Protein AF-A0A0X3XIK5-F1 (afdb_monomer_lite)

Radius of gyration: 36.22 Å; chains: 1; bounding box: 106×68×69 Å

pLDDT: mean 79.4, std 19.58, range [31.8, 97.12]

Structure (mmCIF, N/CA/C/O backbone):
data_AF-A0A0X3XIK5-F1
#
_entry.id   AF-A0A0X3XIK5-F1
#
loop_
_atom_site.group_PDB
_atom_site.id
_atom_site.type_symbol
_atom_site.label_atom_id
_atom_site.label_alt_id
_atom_site.label_comp_id
_atom_site.label_asym_id
_atom_site.label_entity_id
_atom_site.label_seq_id
_atom_site.pdbx_PDB_ins_code
_atom_site.Cartn_x
_atom_site.Cartn_y
_atom_site.Cartn_z
_atom_site.occupancy
_atom_site.B_iso_or_equiv
_atom_site.auth_seq_id
_atom_site.auth_comp_id
_atom_site.auth_asym_id
_atom_site.auth_atom_id
_atom_site.pdbx_PDB_model_num
ATOM 1 N N . MET A 1 1 ? -15.562 -14.463 9.160 1.00 54.72 1 MET A N 1
ATOM 2 C CA . MET A 1 1 ? -15.338 -14.542 7.699 1.00 54.72 1 MET A CA 1
ATOM 3 C C . MET A 1 1 ? -15.509 -13.141 7.130 1.00 54.72 1 MET A C 1
ATOM 5 O O . MET A 1 1 ? -16.306 -12.413 7.707 1.00 54.72 1 MET A O 1
ATOM 9 N N . PRO A 1 2 ? -14.764 -12.724 6.091 1.00 60.69 2 PRO A N 1
ATOM 10 C CA . PRO A 1 2 ? -14.995 -11.432 5.446 1.00 60.69 2 PRO A CA 1
ATOM 11 C C . PRO A 1 2 ? -16.401 -11.408 4.839 1.00 60.69 2 PRO A C 1
ATOM 13 O O . PRO A 1 2 ? -16.736 -12.286 4.046 1.00 60.69 2 PRO A O 1
ATOM 16 N N . GLU A 1 3 ? -17.221 -10.435 5.231 1.00 63.75 3 GLU A N 1
ATOM 17 C CA . GLU A 1 3 ? -18.618 -10.329 4.780 1.00 63.75 3 GLU A CA 1
ATOM 18 C C . GLU A 1 3 ? -18.744 -9.585 3.437 1.00 63.75 3 GLU A C 1
ATOM 20 O O . GLU A 1 3 ? -19.728 -9.755 2.723 1.00 63.75 3 GLU A O 1
ATOM 25 N N . ALA A 1 4 ? -17.714 -8.826 3.041 1.00 63.75 4 ALA A N 1
ATOM 26 C CA . ALA A 1 4 ? -17.667 -8.046 1.805 1.00 63.75 4 ALA A CA 1
ATOM 27 C C . ALA A 1 4 ? -16.249 -7.991 1.195 1.00 63.75 4 ALA A C 1
ATOM 29 O O . ALA A 1 4 ? -15.270 -8.460 1.785 1.00 63.75 4 ALA A O 1
ATOM 30 N N . GLY A 1 5 ? -16.146 -7.418 -0.008 1.00 67.50 5 GLY A N 1
ATOM 31 C CA . GLY A 1 5 ? -14.882 -7.193 -0.714 1.00 67.50 5 GLY A CA 1
ATOM 32 C C . GLY A 1 5 ? -14.334 -8.417 -1.471 1.00 67.50 5 GLY A C 1
ATOM 33 O O . GLY A 1 5 ? -14.981 -9.464 -1.536 1.00 67.50 5 GLY A O 1
ATOM 34 N N . PRO A 1 6 ? -13.114 -8.322 -2.041 1.00 68.31 6 PRO A N 1
ATOM 35 C CA . PRO A 1 6 ? -12.519 -9.352 -2.915 1.00 68.31 6 PRO A CA 1
ATOM 36 C C . PRO A 1 6 ? -12.239 -10.696 -2.217 1.00 68.31 6 PRO A C 1
ATOM 38 O O . PRO A 1 6 ? -11.869 -11.684 -2.855 1.00 68.31 6 PRO A O 1
ATOM 41 N N . TRP A 1 7 ? -12.414 -10.721 -0.899 1.00 72.94 7 TRP A N 1
ATOM 42 C CA . TRP A 1 7 ? -12.161 -11.843 -0.008 1.00 72.94 7 TRP A CA 1
ATOM 43 C C . TRP A 1 7 ? -13.450 -12.499 0.514 1.00 72.94 7 TRP A C 1
ATOM 45 O O . TRP A 1 7 ? -13.367 -13.506 1.216 1.00 72.94 7 TRP A O 1
ATOM 55 N N . CYS A 1 8 ? -14.627 -11.952 0.185 1.00 74.06 8 CYS A N 1
ATOM 56 C CA . CYS A 1 8 ? -15.915 -12.498 0.608 1.00 74.06 8 CYS A CA 1
ATOM 57 C C . CYS A 1 8 ? -16.110 -13.935 0.091 1.00 74.06 8 CYS A C 1
ATOM 59 O O . CYS A 1 8 ? -15.768 -14.254 -1.050 1.00 74.06 8 CYS A O 1
ATOM 61 N N . GLY A 1 9 ? -16.624 -14.815 0.956 1.00 74.69 9 GLY A N 1
ATOM 62 C CA . GLY A 1 9 ? -16.883 -16.225 0.639 1.00 74.69 9 GLY A CA 1
ATOM 63 C C . GLY A 1 9 ? -15.637 -17.110 0.502 1.00 74.69 9 GLY A C 1
ATOM 64 O O . GLY A 1 9 ? -15.762 -18.260 0.088 1.00 74.69 9 GLY A O 1
ATOM 65 N N . ARG A 1 10 ? -14.440 -16.607 0.835 1.00 77.50 10 ARG A N 1
ATOM 66 C CA . ARG A 1 10 ? -13.188 -17.378 0.781 1.00 77.50 10 ARG A CA 1
ATOM 67 C C . ARG A 1 10 ? -12.732 -17.789 2.177 1.00 77.50 10 ARG A C 1
ATOM 69 O O . ARG A 1 10 ? -12.723 -16.970 3.095 1.00 77.50 10 ARG A O 1
ATOM 76 N N . GLU A 1 11 ? -12.275 -19.032 2.318 1.00 76.75 11 GLU A N 1
ATOM 77 C CA . GLU A 1 11 ? -11.484 -19.434 3.481 1.00 76.75 11 GLU A CA 1
ATOM 78 C C . GLU A 1 11 ? -10.071 -18.867 3.344 1.00 76.75 11 GLU A C 1
ATOM 80 O O . GLU A 1 11 ? -9.344 -19.172 2.398 1.00 76.75 11 GLU A O 1
ATOM 85 N N . LEU A 1 12 ? -9.697 -17.994 4.278 1.00 78.88 12 LEU A N 1
ATOM 86 C CA . LEU A 1 12 ? -8.411 -17.308 4.285 1.00 78.88 12 LEU A CA 1
ATOM 87 C C . LEU A 1 12 ? -7.763 -17.458 5.652 1.00 78.88 12 LEU A C 1
ATOM 89 O O . LEU A 1 12 ? -8.430 -17.378 6.685 1.00 78.88 12 LEU A O 1
ATOM 93 N N . THR A 1 13 ? -6.442 -17.603 5.663 1.00 83.31 13 THR A N 1
ATOM 94 C CA . THR A 1 13 ? -5.670 -17.483 6.897 1.00 83.31 13 THR A CA 1
ATOM 95 C C . THR A 1 13 ? -5.751 -16.039 7.384 1.00 83.31 13 THR A C 1
ATOM 97 O O . THR A 1 13 ? -5.246 -15.126 6.732 1.00 83.31 13 THR A O 1
ATOM 100 N N . GLY A 1 14 ? -6.415 -15.827 8.517 1.00 84.00 14 GLY A N 1
ATOM 101 C CA . GLY A 1 14 ? -6.508 -14.525 9.167 1.00 84.00 14 GLY A CA 1
ATOM 102 C C . GLY A 1 14 ? -5.344 -14.295 10.123 1.00 84.00 14 GLY A C 1
ATOM 103 O O . GLY A 1 14 ? -5.000 -15.170 10.914 1.00 84.00 14 GLY A O 1
ATOM 104 N N . LEU A 1 15 ? -4.762 -13.103 10.073 1.00 86.00 15 LEU A N 1
ATOM 105 C CA . LEU A 1 15 ? -3.790 -12.622 11.043 1.00 86.00 15 LEU A CA 1
ATOM 106 C C . LEU A 1 15 ? -4.511 -11.718 12.033 1.00 86.00 15 LEU A C 1
ATOM 108 O O . LEU A 1 15 ? -5.112 -10.714 11.644 1.00 86.00 15 LEU A O 1
ATOM 112 N N . THR A 1 16 ? -4.456 -12.083 13.310 1.00 87.38 16 THR A N 1
ATOM 113 C CA . THR A 1 16 ? -5.111 -11.337 14.384 1.00 87.38 16 THR A CA 1
ATOM 114 C C . THR A 1 16 ? -4.097 -10.698 15.309 1.00 87.38 16 THR A C 1
ATOM 116 O O . THR A 1 16 ? -3.157 -11.357 15.754 1.00 87.38 16 THR A O 1
ATOM 119 N N . ARG A 1 17 ? -4.328 -9.440 15.678 1.00 87.19 17 ARG A N 1
ATOM 120 C CA . ARG A 1 17 ? -3.544 -8.750 16.704 1.00 87.19 17 ARG A CA 1
ATOM 121 C C . ARG A 1 17 ? -4.460 -7.931 17.597 1.00 87.19 17 ARG A C 1
ATOM 123 O O . ARG A 1 17 ? -5.388 -7.297 17.110 1.00 87.19 17 ARG A O 1
ATOM 130 N N . SER A 1 18 ? -4.164 -7.917 18.893 1.00 88.62 18 SER A N 1
ATOM 131 C CA . SER A 1 18 ? -4.816 -7.022 19.850 1.00 88.62 18 SER A CA 1
ATOM 132 C C . SER A 1 18 ? -3.774 -6.179 20.582 1.00 88.62 18 SER A C 1
ATOM 134 O O . SER A 1 18 ? -2.658 -6.647 20.814 1.00 88.62 18 SER A O 1
ATOM 136 N N . GLY A 1 19 ? -4.101 -4.936 20.931 1.00 86.19 19 GLY A N 1
ATOM 137 C CA . GLY A 1 19 ? -3.207 -4.086 21.721 1.00 86.19 19 GLY A CA 1
ATOM 138 C C . GLY A 1 19 ? -3.838 -2.767 22.156 1.00 86.19 19 GLY A C 1
ATOM 139 O O . GLY A 1 19 ? -4.826 -2.328 21.582 1.00 86.19 19 GLY A O 1
ATOM 140 N N . ALA A 1 20 ? -3.245 -2.119 23.159 1.00 86.50 20 ALA A N 1
ATOM 141 C CA . ALA A 1 20 ? -3.763 -0.872 23.734 1.00 86.50 20 ALA A CA 1
ATOM 142 C C . ALA A 1 20 ? -3.346 0.403 22.967 1.00 86.50 20 ALA A C 1
ATOM 144 O O . ALA A 1 20 ? -3.796 1.499 23.286 1.00 86.50 20 ALA A O 1
ATOM 145 N N . VAL A 1 21 ? -2.473 0.286 21.958 1.00 87.88 21 VAL A N 1
ATOM 146 C CA . VAL A 1 21 ? -1.985 1.436 21.177 1.00 87.88 21 VAL A CA 1
ATOM 147 C C . VAL A 1 21 ? -2.960 1.737 20.039 1.00 87.88 21 VAL A C 1
ATOM 149 O O . VAL A 1 21 ? -2.850 1.161 18.955 1.00 87.88 21 VAL A O 1
ATOM 152 N N . LEU A 1 22 ? -3.913 2.635 20.295 1.00 88.19 22 LEU A N 1
ATOM 153 C CA . LEU A 1 22 ? -4.968 2.991 19.338 1.00 88.19 22 LEU A CA 1
ATOM 154 C C . LEU A 1 22 ? -4.465 3.832 18.155 1.00 88.19 22 LEU A C 1
ATOM 156 O O . LEU A 1 22 ? -5.050 3.778 17.080 1.00 88.19 22 LEU A O 1
ATOM 160 N N . ASP A 1 23 ? -3.345 4.540 18.308 1.00 87.31 23 ASP A N 1
ATOM 161 C CA . ASP A 1 23 ? -2.766 5.406 17.261 1.00 87.31 23 ASP A CA 1
ATOM 162 C C . ASP A 1 23 ? -2.173 4.632 16.077 1.00 87.31 23 ASP A C 1
ATOM 164 O O . ASP A 1 23 ? -1.683 5.213 15.107 1.00 87.31 23 ASP A O 1
ATOM 168 N N . ARG A 1 24 ? -2.220 3.297 16.149 1.00 91.50 24 ARG A N 1
ATOM 169 C CA . ARG A 1 24 ? -1.874 2.413 15.037 1.00 91.50 24 ARG A CA 1
ATOM 170 C C . ARG A 1 24 ? -2.949 2.359 13.968 1.00 91.50 24 ARG A C 1
ATOM 172 O O . ARG A 1 24 ? -2.643 1.885 12.884 1.00 91.50 24 ARG A O 1
ATOM 179 N N . VAL A 1 25 ? -4.166 2.815 14.247 1.00 94.75 25 VAL A N 1
ATOM 180 C CA . VAL A 1 25 ? -5.225 2.917 13.246 1.00 94.75 25 VAL A CA 1
ATOM 181 C C . VAL A 1 25 ? -5.667 4.367 13.094 1.00 94.75 25 VAL A C 1
ATOM 183 O O . VAL A 1 25 ? -5.666 5.130 14.063 1.00 94.75 25 VAL A O 1
ATOM 186 N N . GLY A 1 26 ? -6.056 4.747 11.884 1.00 95.31 26 GLY A N 1
ATOM 187 C CA . GLY A 1 26 ? -6.681 6.035 11.632 1.00 95.31 26 GLY A CA 1
ATOM 188 C C . GLY A 1 26 ? -7.540 6.032 10.379 1.00 95.31 26 GLY A C 1
ATOM 189 O O . GLY A 1 26 ? -7.402 5.164 9.520 1.00 95.31 26 GLY A O 1
ATOM 190 N N . VAL A 1 27 ? -8.433 7.014 10.285 1.00 97.06 27 VAL A N 1
ATOM 191 C CA . VAL A 1 27 ? -9.291 7.215 9.110 1.00 97.06 27 VAL A CA 1
ATOM 192 C C . VAL A 1 27 ? -8.999 8.577 8.510 1.00 97.06 27 VAL A C 1
ATOM 194 O O . VAL A 1 27 ? -9.059 9.587 9.209 1.00 97.06 27 VAL A O 1
ATOM 197 N N . ALA A 1 28 ? -8.707 8.614 7.216 1.00 96.88 28 ALA A N 1
ATOM 198 C CA . ALA A 1 28 ? -8.522 9.847 6.467 1.00 96.88 28 ALA A CA 1
ATOM 199 C C . ALA A 1 28 ? -9.622 10.001 5.416 1.00 96.88 28 ALA A C 1
ATOM 201 O O . ALA A 1 28 ? -10.006 9.044 4.742 1.00 96.88 28 ALA A O 1
ATOM 202 N N . GLY A 1 29 ? -10.119 11.226 5.265 1.00 95.19 29 GLY A N 1
ATOM 203 C CA . GLY A 1 29 ? -10.908 11.617 4.103 1.00 95.19 29 GLY A CA 1
ATOM 204 C C . GLY A 1 29 ? -9.977 12.152 3.025 1.00 95.19 29 GLY A C 1
ATOM 205 O O . GLY A 1 29 ? -9.181 13.047 3.300 1.00 95.19 29 GLY A O 1
ATOM 206 N N . THR A 1 30 ? -10.077 11.619 1.812 1.00 93.81 30 THR A N 1
ATOM 207 C CA . THR A 1 30 ? -9.336 12.110 0.643 1.00 93.81 30 THR A CA 1
ATOM 208 C C . THR A 1 30 ? -10.313 12.551 -0.444 1.00 93.81 30 THR A C 1
ATOM 210 O O . THR A 1 30 ? -11.482 12.152 -0.403 1.00 93.81 30 THR A O 1
ATOM 213 N N . PRO A 1 31 ? -9.876 13.331 -1.449 1.00 91.00 31 PRO A N 1
ATOM 214 C CA . PRO A 1 31 ? -10.741 13.706 -2.567 1.00 91.00 31 PRO A CA 1
ATOM 215 C C . PRO A 1 31 ? -11.337 12.508 -3.323 1.00 91.00 31 PRO A C 1
ATOM 217 O O . PRO A 1 31 ? -12.378 12.645 -3.957 1.00 91.00 31 PRO A O 1
ATOM 220 N N . ALA A 1 32 ? -10.681 11.345 -3.266 1.00 91.25 32 ALA A N 1
ATOM 221 C CA . ALA A 1 32 ? -11.118 10.127 -3.939 1.00 91.25 32 ALA A CA 1
ATOM 222 C C . ALA A 1 32 ? -12.009 9.212 -3.078 1.00 91.25 32 ALA A C 1
ATOM 224 O O . ALA A 1 32 ? -12.491 8.215 -3.607 1.00 91.25 32 ALA A O 1
ATOM 225 N N . GLY A 1 33 ? -12.187 9.512 -1.787 1.00 93.50 33 GLY A N 1
ATOM 226 C CA . GLY A 1 33 ? -12.928 8.669 -0.845 1.00 93.50 33 GLY A CA 1
ATOM 227 C C . GLY A 1 33 ? -12.270 8.573 0.531 1.00 93.50 33 GLY A C 1
ATOM 228 O O . GLY A 1 33 ? -11.188 9.127 0.773 1.00 93.50 33 GLY A O 1
ATOM 229 N N . ARG A 1 34 ? -12.921 7.874 1.465 1.00 95.31 34 ARG A N 1
ATOM 230 C CA . ARG A 1 34 ? -12.342 7.570 2.781 1.00 95.31 34 ARG A CA 1
ATOM 231 C C . ARG A 1 34 ? -11.388 6.387 2.700 1.00 95.31 34 ARG A C 1
ATOM 233 O O . ARG A 1 34 ? -11.650 5.405 2.011 1.00 95.31 34 ARG A O 1
ATOM 240 N N . VAL A 1 35 ? -10.312 6.460 3.476 1.00 97.12 35 VAL A N 1
ATOM 241 C CA . VAL A 1 35 ? -9.370 5.356 3.660 1.00 97.12 35 VAL A CA 1
ATOM 242 C C . VAL A 1 35 ? -9.112 5.106 5.140 1.00 97.12 35 VAL A C 1
ATOM 244 O O . VAL A 1 35 ? -8.961 6.043 5.926 1.00 97.12 35 VAL A O 1
ATOM 247 N N . THR A 1 36 ? -9.043 3.834 5.514 1.00 96.69 36 THR A N 1
ATOM 248 C CA . THR A 1 36 ? -8.552 3.385 6.817 1.00 96.69 36 THR A CA 1
ATOM 249 C C . THR A 1 36 ? -7.092 2.986 6.675 1.00 96.69 36 THR A C 1
ATOM 251 O O . THR A 1 36 ? -6.754 2.146 5.842 1.00 96.69 36 THR A O 1
ATOM 254 N N . GLU A 1 37 ? -6.231 3.561 7.505 1.00 96.44 37 GLU A N 1
ATOM 255 C CA . GLU A 1 37 ? -4.818 3.217 7.618 1.00 96.44 37 GLU A CA 1
ATOM 256 C C . GLU A 1 37 ? -4.584 2.388 8.884 1.00 96.44 37 GLU A C 1
ATOM 258 O O . GLU A 1 37 ? -5.001 2.773 9.977 1.00 96.44 37 GLU A O 1
ATOM 263 N N . LEU A 1 38 ? -3.853 1.285 8.748 1.00 94.31 38 LEU A N 1
ATOM 264 C CA . LEU A 1 38 ? -3.290 0.509 9.845 1.00 94.31 38 LEU A CA 1
ATOM 265 C C . LEU A 1 38 ? -1.760 0.490 9.735 1.00 94.31 38 LEU A C 1
ATOM 267 O O . LEU A 1 38 ? -1.194 -0.011 8.763 1.00 94.31 38 LEU A O 1
ATOM 271 N N . LYS A 1 39 ? -1.094 0.971 10.783 1.00 92.69 39 LYS A N 1
ATOM 272 C CA . LYS A 1 39 ? 0.362 1.005 10.934 1.00 92.69 39 LYS A CA 1
ATOM 273 C C . LYS A 1 39 ? 0.839 -0.235 11.673 1.00 92.69 39 LYS A C 1
ATOM 275 O O . LYS A 1 39 ? 0.585 -0.420 12.870 1.00 92.69 39 LYS A O 1
ATOM 280 N N . VAL A 1 40 ? 1.569 -1.080 10.962 1.00 88.62 40 VAL A N 1
ATOM 281 C CA . VAL A 1 40 ? 2.269 -2.234 11.515 1.00 88.62 40 VAL A CA 1
ATOM 282 C C . VAL A 1 40 ? 3.741 -1.862 11.616 1.00 88.62 40 VAL A C 1
ATOM 284 O O . VAL A 1 40 ? 4.482 -1.935 10.641 1.00 88.62 40 VAL A O 1
ATOM 287 N N . LEU A 1 41 ? 4.130 -1.422 12.813 1.00 83.88 41 LEU A N 1
ATOM 288 C CA . LEU A 1 41 ? 5.512 -1.044 13.095 1.00 83.88 41 LEU A CA 1
ATOM 289 C C . LEU A 1 41 ? 6.422 -2.264 12.982 1.00 83.88 41 LEU A C 1
ATOM 291 O O . LEU A 1 41 ? 6.128 -3.298 13.597 1.00 83.88 41 LEU A O 1
ATOM 295 N N . GLY A 1 42 ? 7.494 -2.123 12.210 1.00 78.75 42 GLY A N 1
ATOM 296 C CA . GLY A 1 42 ? 8.558 -3.115 12.150 1.00 78.75 42 GLY A CA 1
ATOM 297 C C . GLY A 1 42 ? 9.470 -3.028 13.371 1.00 78.75 42 GLY A C 1
ATOM 298 O O . GLY A 1 42 ? 9.506 -2.029 14.086 1.00 78.75 42 GLY A O 1
ATOM 299 N N . ASP A 1 43 ? 10.221 -4.094 13.616 1.00 77.25 43 ASP A N 1
ATOM 300 C CA . ASP A 1 43 ? 11.378 -4.110 14.521 1.00 77.25 43 ASP A CA 1
ATOM 301 C C . ASP A 1 43 ? 12.692 -3.748 13.799 1.00 77.25 43 ASP A C 1
ATOM 303 O O . ASP A 1 43 ? 13.747 -3.613 14.418 1.00 77.25 43 ASP A O 1
ATOM 307 N N . THR A 1 44 ? 12.616 -3.554 12.483 1.00 72.19 44 THR A N 1
ATOM 308 C CA . THR A 1 44 ? 13.690 -3.071 11.612 1.00 72.19 44 THR A CA 1
ATOM 309 C C . THR A 1 44 ? 13.406 -1.634 11.161 1.00 72.19 44 THR A C 1
ATOM 311 O O . THR A 1 44 ? 12.440 -1.008 11.586 1.00 72.19 44 THR A O 1
ATOM 314 N N . ALA A 1 45 ? 14.233 -1.081 10.271 1.00 76.12 45 ALA A N 1
ATOM 315 C CA . ALA A 1 45 ? 14.068 0.272 9.732 1.00 76.12 45 ALA A CA 1
ATOM 316 C C . ALA A 1 45 ? 12.904 0.415 8.719 1.00 76.12 45 ALA A C 1
ATOM 318 O O . ALA A 1 45 ? 12.961 1.266 7.832 1.00 76.12 45 ALA A O 1
ATOM 319 N N . THR A 1 46 ? 11.883 -0.447 8.765 1.00 81.50 46 THR A N 1
ATOM 320 C CA . THR A 1 46 ? 10.769 -0.450 7.805 1.00 81.50 46 THR A CA 1
ATOM 321 C C . THR A 1 46 ? 9.442 -0.689 8.507 1.00 81.50 46 THR A C 1
ATOM 323 O O . THR A 1 46 ? 9.251 -1.712 9.158 1.00 81.50 46 THR A O 1
ATOM 326 N N . ASP A 1 47 ? 8.508 0.233 8.295 1.00 86.88 47 ASP A N 1
ATOM 327 C CA . ASP A 1 47 ? 7.127 0.120 8.745 1.00 86.88 47 ASP A CA 1
ATOM 328 C C . ASP A 1 47 ? 6.216 -0.311 7.593 1.00 86.88 47 ASP A C 1
ATOM 330 O O . ASP A 1 47 ? 6.433 0.041 6.430 1.00 86.88 47 ASP A O 1
ATOM 334 N N . VAL A 1 48 ? 5.167 -1.067 7.918 1.00 88.56 48 VAL A N 1
ATOM 335 C CA . VAL A 1 48 ? 4.163 -1.512 6.949 1.00 88.56 48 VAL A CA 1
ATOM 336 C C . VAL A 1 48 ? 2.868 -0.751 7.183 1.00 88.56 48 VAL A C 1
ATOM 338 O O . VAL A 1 48 ? 2.286 -0.796 8.266 1.00 88.56 48 VAL A O 1
ATOM 341 N N . HIS A 1 49 ? 2.396 -0.084 6.136 1.00 92.62 49 HIS A N 1
ATOM 342 C CA . HIS A 1 49 ? 1.134 0.643 6.135 1.00 92.62 49 HIS A CA 1
ATOM 343 C C . HIS A 1 49 ? 0.116 -0.138 5.309 1.00 92.62 49 HIS A C 1
ATOM 345 O O . HIS A 1 49 ? 0.252 -0.273 4.093 1.00 92.62 49 HIS A O 1
ATOM 351 N N . LEU A 1 50 ? -0.892 -0.685 5.981 1.00 92.62 50 LEU A N 1
ATOM 352 C CA . LEU A 1 50 ? -2.010 -1.366 5.343 1.00 92.62 50 LEU A CA 1
ATOM 353 C C . LEU A 1 50 ? -3.146 -0.364 5.186 1.00 92.62 50 LEU A C 1
ATOM 355 O O . LEU A 1 50 ? -3.608 0.201 6.175 1.00 92.62 50 LEU A O 1
ATOM 359 N N . VAL A 1 51 ? -3.580 -0.138 3.949 1.00 94.56 51 VAL A N 1
ATOM 360 C CA . VAL A 1 51 ? -4.609 0.857 3.640 1.00 94.56 51 VAL A CA 1
ATOM 361 C C . VAL A 1 51 ? -5.786 0.186 2.957 1.00 94.56 51 VAL A C 1
ATOM 363 O O . VAL A 1 51 ? -5.613 -0.559 1.991 1.00 94.56 51 VAL A O 1
ATOM 366 N N . LEU A 1 52 ? -6.982 0.460 3.469 1.00 94.44 52 LEU A N 1
ATOM 367 C CA . LEU A 1 52 ? -8.244 -0.007 2.915 1.00 94.44 52 LEU A CA 1
ATOM 368 C C . LEU A 1 52 ? -9.085 1.200 2.505 1.00 94.44 52 LEU A C 1
ATOM 370 O O . LEU A 1 52 ? -9.384 2.057 3.335 1.00 94.44 52 LEU A O 1
ATOM 374 N N . GLY A 1 53 ? -9.441 1.272 1.225 1.00 94.75 53 GLY A N 1
ATOM 375 C CA . GLY A 1 53 ? -10.351 2.290 0.705 1.00 94.75 53 GLY A CA 1
ATOM 376 C C . GLY A 1 53 ? -11.811 1.895 0.843 1.00 94.75 53 GLY A C 1
ATOM 377 O O . GLY A 1 53 ? -12.129 0.725 1.056 1.00 94.75 53 GLY A O 1
ATOM 378 N N . GLU A 1 54 ? -12.688 2.885 0.722 1.00 93.19 54 GLU A N 1
ATOM 379 C CA . GLU A 1 54 ? -14.128 2.661 0.630 1.00 93.19 54 GLU A CA 1
ATOM 380 C C . GLU A 1 54 ? -14.511 1.860 -0.620 1.00 93.19 54 GLU A C 1
ATOM 382 O O . GLU A 1 54 ? -13.770 1.791 -1.610 1.00 93.19 54 GLU A O 1
ATOM 387 N N . ASP A 1 55 ? -15.698 1.258 -0.568 1.00 89.12 55 ASP A N 1
ATOM 388 C CA . ASP A 1 55 ? -16.242 0.501 -1.686 1.00 89.12 55 ASP A CA 1
ATOM 389 C C . ASP A 1 55 ? -16.353 1.389 -2.933 1.00 89.12 55 ASP A C 1
ATOM 391 O O . ASP A 1 55 ? -16.917 2.481 -2.903 1.00 89.12 55 ASP A O 1
ATOM 395 N N . GLY A 1 56 ? -15.810 0.903 -4.051 1.00 89.12 56 GLY A N 1
ATOM 396 C CA . GLY A 1 56 ? -15.791 1.622 -5.327 1.00 89.12 56 GLY A CA 1
ATOM 397 C C . GLY A 1 56 ? -14.492 2.375 -5.623 1.00 89.12 56 GLY A C 1
ATOM 398 O O . GLY A 1 56 ? -14.270 2.734 -6.781 1.00 89.12 56 GLY A O 1
ATOM 399 N N . MET A 1 57 ? -13.588 2.548 -4.650 1.00 94.06 57 MET A N 1
ATOM 400 C CA . MET A 1 57 ? -12.253 3.076 -4.943 1.00 94.06 57 MET A CA 1
ATOM 401 C C . MET A 1 57 ? -11.438 2.084 -5.779 1.00 94.06 57 MET A C 1
ATOM 403 O O . MET A 1 57 ? -11.326 0.896 -5.471 1.00 94.06 57 MET A O 1
ATOM 407 N N . THR A 1 58 ? -10.796 2.589 -6.828 1.00 94.31 58 THR A N 1
ATOM 408 C CA . THR A 1 58 ? -9.824 1.815 -7.606 1.00 94.31 58 THR A CA 1
ATOM 409 C C . THR A 1 58 ? -8.517 1.632 -6.823 1.00 94.31 58 THR A C 1
ATOM 411 O O . THR A 1 58 ? -8.155 2.496 -6.019 1.00 94.31 58 THR A O 1
ATOM 414 N N . PRO A 1 59 ? -7.721 0.580 -7.101 1.00 91.44 59 PRO A N 1
ATOM 415 C CA . PRO A 1 59 ? -6.419 0.395 -6.455 1.00 91.44 59 PRO A CA 1
ATOM 416 C C . PRO A 1 59 ? -5.485 1.610 -6.581 1.00 91.44 59 PRO A C 1
ATOM 418 O O . PRO A 1 59 ? -4.765 1.935 -5.641 1.00 91.44 59 PRO A O 1
ATOM 421 N N . GLY A 1 60 ? -5.527 2.317 -7.717 1.00 93.75 60 GLY A N 1
ATOM 422 C CA . GLY A 1 60 ? -4.741 3.535 -7.934 1.00 93.75 60 GLY A CA 1
ATOM 423 C C . GLY A 1 60 ? -5.190 4.707 -7.059 1.00 93.75 60 GLY A C 1
ATOM 424 O O . GLY A 1 60 ? -4.348 5.435 -6.541 1.00 93.75 60 GLY A O 1
ATOM 425 N N . GLN A 1 61 ? -6.499 4.862 -6.838 1.00 96.31 61 GLN A N 1
ATOM 426 C CA . GLN A 1 61 ? -7.034 5.872 -5.919 1.00 96.31 61 GLN A CA 1
ATOM 427 C C . GLN A 1 61 ? -6.671 5.559 -4.467 1.00 96.31 61 GLN A C 1
ATOM 429 O O . GLN A 1 61 ? -6.258 6.464 -3.749 1.00 96.31 61 GLN A O 1
ATOM 434 N N . VAL A 1 62 ? -6.763 4.292 -4.046 1.00 96.00 62 VAL A N 1
ATOM 435 C CA . VAL A 1 62 ? -6.359 3.879 -2.690 1.00 96.00 62 VAL A CA 1
ATOM 436 C C . VAL A 1 62 ? -4.864 4.113 -2.475 1.00 96.00 62 VAL A C 1
ATOM 438 O O . VAL A 1 62 ? -4.474 4.653 -1.444 1.00 96.00 62 VAL A O 1
ATOM 441 N N . LEU A 1 63 ? -4.023 3.769 -3.457 1.00 94.69 63 LEU A N 1
ATOM 442 C CA . LEU A 1 63 ? -2.583 4.019 -3.381 1.00 94.69 63 LEU A CA 1
ATOM 443 C C . LEU A 1 63 ? -2.263 5.521 -3.338 1.00 94.69 63 LEU A C 1
ATOM 445 O O . LEU A 1 63 ? -1.442 5.944 -2.531 1.00 94.69 63 LEU A O 1
ATOM 449 N N . GLY A 1 64 ? -2.923 6.333 -4.169 1.00 95.81 64 GLY A N 1
ATOM 450 C CA . GLY A 1 64 ? -2.768 7.789 -4.145 1.00 95.81 64 GLY A CA 1
ATOM 451 C C . GLY A 1 64 ? -3.160 8.387 -2.792 1.00 95.81 64 GLY A C 1
ATOM 452 O O . GLY A 1 64 ? -2.382 9.133 -2.202 1.00 95.81 64 GLY A O 1
ATOM 453 N N . ALA A 1 65 ? -4.315 7.984 -2.258 1.00 96.12 65 ALA A N 1
ATOM 454 C CA . ALA A 1 65 ? -4.783 8.372 -0.931 1.00 96.12 65 ALA A CA 1
ATOM 455 C C . ALA A 1 65 ? -3.798 7.958 0.176 1.00 96.12 65 ALA A C 1
ATOM 457 O O . ALA A 1 65 ? -3.493 8.758 1.057 1.00 96.12 65 ALA A O 1
ATOM 458 N N . ALA A 1 66 ? -3.241 6.745 0.109 1.00 95.12 66 ALA A N 1
ATOM 459 C CA . ALA A 1 66 ? -2.222 6.282 1.049 1.00 95.12 66 ALA A CA 1
ATOM 460 C C . ALA A 1 66 ? -0.977 7.188 1.044 1.00 95.12 66 ALA A C 1
ATOM 462 O O . ALA A 1 66 ? -0.482 7.561 2.107 1.00 95.12 66 ALA A O 1
ATOM 463 N N .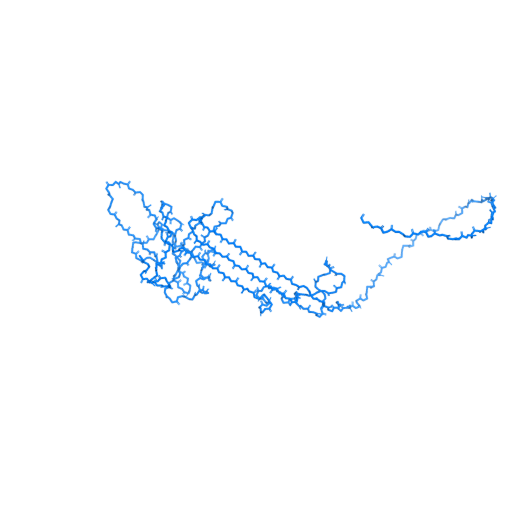 VAL A 1 67 ? -0.498 7.590 -0.139 1.00 95.75 67 VAL A N 1
ATOM 464 C CA . VAL A 1 67 ? 0.635 8.521 -0.270 1.00 95.75 67 VAL A CA 1
ATOM 465 C C . VAL A 1 67 ? 0.295 9.892 0.321 1.00 95.75 67 VAL A C 1
ATOM 467 O O . VAL A 1 67 ? 1.109 10.457 1.046 1.00 95.75 67 VAL A O 1
ATOM 470 N N . GLU A 1 68 ? -0.910 10.418 0.090 1.00 95.12 68 GLU A N 1
ATOM 471 C CA . GLU A 1 68 ? -1.342 11.691 0.686 1.00 95.12 68 GLU A CA 1
ATOM 472 C C . GLU A 1 68 ? -1.390 11.655 2.216 1.00 95.12 68 GLU A C 1
ATOM 474 O O . GLU A 1 68 ? -1.017 12.636 2.866 1.00 95.12 68 GLU A O 1
ATOM 479 N N . VAL A 1 69 ? -1.835 10.537 2.796 1.00 93.94 69 VAL A N 1
ATOM 480 C CA . VAL A 1 69 ? -1.844 10.329 4.251 1.00 93.94 69 VAL A CA 1
ATOM 481 C C . VAL A 1 69 ? -0.415 10.309 4.798 1.00 93.94 69 VAL A C 1
ATOM 483 O O . VAL A 1 69 ? -0.120 11.012 5.767 1.00 93.94 69 VAL A O 1
ATOM 486 N N . LEU A 1 70 ? 0.493 9.572 4.148 1.00 93.19 70 LEU A N 1
ATOM 487 C CA . LEU A 1 70 ? 1.908 9.489 4.535 1.00 93.19 70 LEU A CA 1
ATOM 488 C C . LEU A 1 70 ? 2.622 10.843 4.442 1.00 93.19 70 LEU A C 1
ATOM 490 O O . LEU A 1 70 ? 3.395 11.207 5.329 1.00 93.19 70 LEU A O 1
ATOM 494 N N . GLU A 1 71 ? 2.317 11.622 3.407 1.00 94.06 71 GLU A N 1
ATOM 495 C CA . GLU A 1 71 ? 2.831 12.981 3.217 1.00 94.06 71 GLU A CA 1
ATOM 496 C C . GLU A 1 71 ? 2.107 14.028 4.078 1.00 94.06 71 GLU A C 1
ATOM 498 O O . GLU A 1 71 ? 2.431 15.214 4.012 1.00 94.06 71 GLU A O 1
ATOM 503 N N . ARG A 1 72 ? 1.138 13.610 4.906 1.00 92.31 72 ARG A N 1
ATOM 504 C CA . ARG A 1 72 ? 0.324 14.472 5.781 1.00 92.31 72 ARG A CA 1
ATOM 505 C C . ARG A 1 72 ? -0.487 15.533 5.027 1.00 92.31 72 ARG A C 1
ATOM 507 O O . ARG A 1 72 ? -0.900 16.525 5.624 1.00 92.31 72 ARG A O 1
ATOM 514 N N . ARG A 1 73 ? -0.747 15.316 3.736 1.00 93.81 73 ARG A N 1
ATOM 515 C CA . ARG A 1 73 ? -1.638 16.149 2.912 1.00 93.81 73 ARG A CA 1
ATOM 516 C C . ARG A 1 73 ? -3.113 15.872 3.210 1.00 93.81 73 ARG A C 1
ATOM 518 O O . ARG A 1 73 ? -3.923 16.789 3.140 1.00 93.81 73 ARG A O 1
ATOM 525 N N . SER A 1 74 ? -3.418 14.642 3.620 1.00 93.38 74 SER A N 1
ATOM 526 C CA . SER A 1 74 ? -4.751 14.195 4.040 1.00 93.38 74 SER A CA 1
ATOM 527 C C . SER A 1 74 ? -4.650 13.596 5.453 1.00 93.38 74 SER A C 1
ATOM 529 O O . SER A 1 74 ? -4.392 12.400 5.591 1.00 93.38 74 SER A O 1
ATOM 531 N N . PRO A 1 75 ? -4.745 14.406 6.528 1.00 92.31 75 PRO A N 1
ATOM 532 C CA . PRO A 1 75 ? -4.490 13.934 7.887 1.00 92.31 75 PRO A CA 1
ATOM 533 C C . PRO A 1 75 ? -5.521 12.890 8.335 1.00 92.31 75 PRO A C 1
ATOM 535 O O . PRO A 1 75 ? -6.728 13.095 8.216 1.00 92.31 75 PRO A O 1
ATOM 538 N N . ALA A 1 76 ? -5.032 11.780 8.890 1.00 94.00 76 ALA A N 1
ATOM 539 C CA . ALA A 1 76 ? -5.874 10.735 9.459 1.00 94.00 76 ALA A CA 1
ATOM 540 C C . ALA A 1 76 ? -6.299 11.081 10.895 1.00 94.00 76 ALA A C 1
ATOM 542 O O . ALA A 1 76 ? -5.472 11.478 11.720 1.00 94.00 76 ALA A O 1
ATOM 543 N N . VAL A 1 77 ? -7.578 10.876 11.209 1.00 95.69 77 VAL A N 1
ATOM 544 C CA . VAL A 1 77 ? -8.098 10.922 12.579 1.00 95.69 77 VAL A CA 1
ATOM 545 C C . VAL A 1 77 ? -7.614 9.665 13.312 1.00 95.69 77 VAL A C 1
ATOM 547 O O . VAL A 1 77 ? -7.932 8.562 12.861 1.00 95.69 77 VAL A O 1
ATOM 550 N N . PRO A 1 78 ? -6.837 9.795 14.403 1.00 93.88 78 PRO A N 1
ATOM 551 C CA . PRO A 1 78 ? -6.262 8.652 15.108 1.00 93.88 78 PRO A CA 1
ATOM 552 C C . PRO A 1 78 ? -7.322 7.875 15.892 1.00 93.88 78 PRO A C 1
ATOM 554 O O . PRO A 1 78 ? -8.328 8.440 16.322 1.00 93.88 78 PRO A O 1
ATOM 557 N N . GLY A 1 79 ? -7.058 6.592 16.149 1.00 90.62 79 GLY A N 1
ATOM 558 C CA . GLY A 1 79 ? -7.999 5.666 16.782 1.00 90.62 79 GLY A CA 1
ATOM 559 C C . GLY A 1 79 ? -8.624 6.141 18.098 1.00 90.62 79 GLY A C 1
ATOM 560 O O . GLY A 1 79 ? -9.794 5.867 18.343 1.00 90.62 79 GLY A O 1
ATOM 561 N N . HIS A 1 80 ? -7.891 6.887 18.931 1.00 90.69 80 HIS A N 1
ATOM 562 C CA . HIS A 1 80 ? -8.418 7.409 20.200 1.00 90.69 80 HIS A CA 1
ATOM 563 C C . HIS A 1 80 ? -9.436 8.552 20.035 1.00 90.69 80 HIS A C 1
ATOM 565 O O . HIS A 1 80 ? -10.165 8.855 20.976 1.00 90.69 80 HIS A O 1
ATOM 571 N N . ALA A 1 81 ? -9.467 9.197 18.867 1.00 93.69 81 ALA A N 1
ATOM 572 C CA . ALA A 1 81 ? -10.339 10.326 18.552 1.00 93.69 81 ALA A CA 1
ATOM 573 C C . ALA A 1 81 ? -11.508 9.936 17.629 1.00 93.69 81 ALA A C 1
ATOM 575 O O . ALA A 1 81 ? -12.305 10.794 17.245 1.00 93.69 81 ALA A O 1
ATOM 576 N N . LEU A 1 82 ? -11.615 8.658 17.252 1.00 93.75 82 LEU A N 1
ATOM 577 C CA . LEU A 1 82 ? -12.683 8.176 16.383 1.00 93.75 82 LEU A CA 1
ATOM 578 C C . LEU A 1 82 ? -14.016 8.077 17.150 1.00 93.75 82 LEU A C 1
ATOM 580 O O . LEU A 1 82 ? -14.036 7.618 18.296 1.00 93.75 82 LEU A O 1
ATOM 584 N N . PRO A 1 83 ? -15.142 8.489 16.536 1.00 93.62 83 PRO A N 1
ATOM 585 C CA . PRO A 1 83 ? -16.459 8.348 17.149 1.00 93.62 83 PRO A CA 1
ATOM 586 C C . PRO A 1 83 ? -16.888 6.875 17.220 1.00 93.62 83 PRO A C 1
ATOM 588 O O . PRO A 1 83 ? -16.322 6.018 16.554 1.00 93.62 83 PRO A O 1
ATOM 591 N N . TYR A 1 84 ? -17.913 6.561 18.013 1.00 94.06 84 TYR A N 1
ATOM 592 C CA . TYR A 1 84 ? -18.496 5.214 18.022 1.00 94.06 84 TYR A CA 1
ATOM 593 C C . TYR A 1 84 ? -19.274 4.926 16.727 1.00 94.06 84 TYR A C 1
ATOM 595 O O . TYR A 1 84 ? -19.919 5.821 16.180 1.00 94.06 84 TYR A O 1
ATOM 603 N N . GLY A 1 85 ? -19.273 3.665 16.291 1.00 93.81 85 GLY A N 1
ATOM 604 C CA . GLY A 1 85 ? -19.948 3.188 15.080 1.00 93.81 85 GLY A CA 1
ATOM 605 C C . GLY A 1 85 ? -18.981 2.824 13.951 1.00 93.81 85 GLY A C 1
ATOM 606 O O . GLY A 1 85 ? -17.792 2.617 14.188 1.00 93.81 85 GLY A O 1
ATOM 607 N N . GLU A 1 86 ? -19.506 2.734 12.729 1.00 92.31 86 GLU A N 1
ATOM 608 C CA . GLU A 1 86 ? -18.716 2.539 11.508 1.00 92.31 86 GLU A CA 1
ATOM 609 C C . GLU A 1 86 ? -18.041 3.859 11.125 1.00 92.31 86 GLU A C 1
ATOM 611 O O . GLU A 1 86 ? -18.691 4.810 10.682 1.00 92.31 86 GLU A O 1
ATOM 616 N N . VAL A 1 87 ? -16.732 3.944 11.346 1.00 93.12 87 VAL A N 1
ATOM 617 C CA . VAL A 1 87 ? -15.978 5.201 11.214 1.00 93.12 87 VAL A CA 1
ATOM 618 C C . VAL A 1 87 ? -15.239 5.314 9.890 1.00 93.12 87 VAL A C 1
ATOM 620 O O . VAL A 1 87 ? -15.008 6.423 9.404 1.00 93.12 87 VAL A O 1
ATOM 623 N N . GLY A 1 88 ? -14.904 4.179 9.284 1.00 91.44 88 GLY A N 1
ATOM 624 C CA . GLY A 1 88 ? -14.196 4.107 8.017 1.00 91.44 88 GLY A CA 1
ATOM 625 C C . GLY A 1 88 ? -14.234 2.702 7.420 1.00 91.44 88 GLY A C 1
ATOM 626 O O . GLY A 1 88 ? -14.754 1.777 8.046 1.00 91.44 88 GLY A O 1
ATOM 627 N N . PRO A 1 89 ? -13.679 2.529 6.212 1.00 92.94 89 PRO A N 1
ATOM 628 C CA . PRO A 1 89 ? -13.648 1.237 5.534 1.00 92.94 89 PRO A CA 1
ATOM 629 C C . PRO A 1 89 ? -13.043 0.145 6.424 1.00 92.94 89 PRO A C 1
ATOM 631 O O . PRO A 1 89 ? -11.897 0.261 6.862 1.00 92.94 89 PRO A O 1
ATOM 634 N N . GLY A 1 90 ? -13.821 -0.898 6.722 1.00 91.00 90 GLY A N 1
ATOM 635 C CA . GLY A 1 90 ? -13.389 -2.022 7.561 1.00 91.00 90 GLY A CA 1
ATOM 636 C C . GLY A 1 90 ? -13.020 -1.660 9.007 1.00 91.00 90 GLY A C 1
ATOM 637 O O . GLY A 1 90 ? -12.290 -2.426 9.638 1.00 91.00 90 GLY A O 1
ATOM 638 N N . LEU A 1 91 ? -13.482 -0.516 9.532 1.00 94.19 91 LEU A N 1
ATOM 639 C CA . LEU A 1 91 ? -13.200 -0.077 10.898 1.00 94.19 91 LEU A CA 1
ATOM 640 C C . LEU A 1 91 ? -14.461 0.383 11.630 1.00 94.19 91 LEU A C 1
ATOM 642 O O . LEU A 1 91 ? -15.078 1.392 11.285 1.00 94.19 91 LEU A O 1
ATOM 646 N N . SER A 1 92 ? -14.733 -0.300 12.739 1.00 93.88 92 SER A N 1
ATOM 647 C CA . SER A 1 92 ? -15.812 0.017 13.669 1.00 93.88 92 SER A CA 1
ATOM 648 C C . SER A 1 92 ? -15.262 0.305 15.067 1.00 93.88 92 SER A C 1
ATOM 650 O O . SER A 1 92 ? -14.384 -0.419 15.547 1.00 93.88 92 SER A O 1
ATOM 652 N N . VAL A 1 93 ? -15.829 1.286 15.765 1.00 94.88 93 VAL A N 1
ATOM 653 C CA . VAL A 1 93 ? -15.533 1.564 17.177 1.00 94.88 93 VAL A CA 1
ATOM 654 C C . VAL A 1 93 ? -16.751 1.204 18.017 1.00 94.88 93 VAL A C 1
ATOM 656 O O . VAL A 1 93 ? -17.825 1.788 17.871 1.00 94.88 93 VAL A O 1
ATOM 659 N N . VAL A 1 94 ? -16.591 0.246 18.927 1.00 92.81 94 VAL A N 1
ATOM 660 C CA . VAL A 1 94 ? -17.694 -0.283 19.741 1.00 92.81 94 VAL A CA 1
ATOM 661 C C . VAL A 1 94 ? -17.393 -0.177 21.228 1.00 92.81 94 VAL A C 1
ATOM 663 O O . VAL A 1 94 ? -16.253 -0.331 21.665 1.00 92.81 94 VAL A O 1
ATOM 666 N N . ARG A 1 95 ? -18.440 0.031 22.028 1.00 91.06 95 ARG A N 1
ATOM 667 C CA . ARG A 1 95 ? -18.361 -0.057 23.487 1.00 91.06 95 ARG A CA 1
ATOM 668 C C . ARG A 1 95 ? -18.782 -1.453 23.932 1.00 91.06 95 ARG A C 1
ATOM 670 O O . ARG A 1 95 ? -19.883 -1.893 23.612 1.00 91.06 95 ARG A O 1
ATOM 677 N N . LYS A 1 96 ? -17.932 -2.127 24.707 1.00 88.00 96 LYS A N 1
ATOM 678 C CA . LYS A 1 96 ? -18.239 -3.425 25.323 1.00 88.00 96 LYS A CA 1
ATOM 679 C C . LYS A 1 96 ? -18.266 -3.297 26.840 1.00 88.00 96 LYS A C 1
ATOM 681 O O . LYS A 1 96 ? -17.457 -2.577 27.418 1.00 88.00 96 LYS A O 1
ATOM 686 N N . LEU A 1 97 ? -19.203 -3.997 27.474 1.00 86.12 97 LEU A N 1
ATOM 687 C CA . LEU A 1 97 ? -19.214 -4.146 28.927 1.00 86.12 97 LEU A CA 1
ATOM 688 C C . LEU A 1 97 ? -18.053 -5.057 29.339 1.00 86.12 97 LEU A C 1
ATOM 690 O O . LEU A 1 97 ? -17.893 -6.142 28.781 1.00 86.12 97 LEU A O 1
ATOM 694 N N . SER A 1 98 ? -17.267 -4.610 30.315 1.00 84.88 98 SER A N 1
ATOM 695 C CA . SER A 1 98 ? -16.181 -5.383 30.918 1.00 84.88 98 SER A CA 1
ATOM 696 C C . SER A 1 98 ? -16.475 -5.613 32.398 1.00 84.88 98 SER A C 1
ATOM 698 O O . SER A 1 98 ? -17.057 -4.749 33.053 1.00 84.88 98 SER A O 1
ATOM 700 N N . ARG A 1 99 ? -16.087 -6.782 32.919 1.00 86.88 99 ARG A N 1
ATOM 701 C CA . ARG A 1 99 ? -16.218 -7.116 34.350 1.00 86.88 99 ARG A CA 1
ATOM 702 C C . ARG A 1 99 ? -15.145 -6.446 35.207 1.00 86.88 99 ARG A C 1
ATOM 704 O O . ARG A 1 99 ? -15.348 -6.270 36.401 1.00 86.88 99 ARG A O 1
ATOM 711 N N . GLU A 1 100 ? -14.039 -6.057 34.584 1.00 86.44 100 GLU A N 1
ATOM 712 C CA . GLU A 1 100 ? -12.905 -5.388 35.216 1.00 86.44 100 GLU A CA 1
ATOM 713 C C . GLU A 1 100 ? -12.531 -4.127 34.421 1.00 86.44 100 GLU A C 1
ATOM 715 O O . GLU A 1 100 ? -12.753 -4.092 33.201 1.00 86.44 100 GLU A O 1
ATOM 720 N N . PRO A 1 101 ? -11.965 -3.088 35.064 1.00 83.06 101 PRO A N 1
ATOM 721 C CA . PRO A 1 101 ? -11.429 -1.931 34.358 1.00 83.06 101 PRO A CA 1
ATOM 722 C C . PRO A 1 101 ? -10.338 -2.368 33.372 1.00 83.06 101 PRO A C 1
ATOM 724 O O . PRO A 1 101 ? -9.255 -2.786 33.773 1.00 83.06 101 PRO A O 1
ATOM 727 N N . ALA A 1 102 ? -10.628 -2.270 32.077 1.00 83.06 102 ALA A N 1
ATOM 728 C CA . ALA A 1 102 ? -9.698 -2.606 31.007 1.00 83.06 102 ALA A CA 1
ATOM 729 C C . ALA A 1 102 ? -9.477 -1.379 30.112 1.00 83.06 102 ALA A C 1
ATOM 731 O O . ALA A 1 102 ? -10.439 -0.654 29.829 1.00 83.06 102 ALA A O 1
ATOM 732 N N . PRO A 1 103 ? -8.238 -1.126 29.656 1.00 86.44 103 PRO A N 1
ATOM 733 C CA . PRO A 1 103 ? -7.988 -0.049 28.715 1.00 86.44 103 PRO A CA 1
ATOM 734 C C . PRO A 1 103 ? -8.676 -0.339 27.369 1.00 86.44 103 PRO A C 1
ATOM 736 O O . PRO A 1 103 ? -8.878 -1.506 27.005 1.00 86.44 103 PRO A O 1
ATOM 739 N N . PRO A 1 104 ? -8.997 0.705 26.586 1.00 88.94 104 PRO A N 1
ATOM 740 C CA . PRO A 1 104 ? -9.415 0.536 25.203 1.00 88.94 104 PRO A CA 1
ATOM 741 C C . PRO A 1 104 ? -8.431 -0.348 24.434 1.00 88.94 104 PRO A C 1
ATOM 743 O O . PRO A 1 104 ? -7.214 -0.190 24.545 1.00 88.94 104 PRO A O 1
ATOM 746 N N . THR A 1 105 ? -8.962 -1.285 23.656 1.00 91.38 105 THR A N 1
ATOM 747 C CA . THR A 1 105 ? -8.158 -2.259 22.917 1.00 91.38 105 THR A CA 1
ATOM 748 C C . THR A 1 105 ? -8.482 -2.170 21.435 1.00 91.38 105 THR A C 1
ATOM 750 O O . THR A 1 105 ? -9.640 -2.251 21.033 1.00 91.38 105 THR A O 1
ATOM 753 N N . LEU A 1 106 ? -7.443 -2.026 20.619 1.00 92.62 106 LEU A N 1
ATOM 754 C CA . LEU A 1 106 ? -7.514 -2.171 19.175 1.00 92.62 106 LEU A CA 1
ATOM 755 C C . LEU A 1 106 ? -7.456 -3.661 18.835 1.00 92.62 106 LEU A C 1
ATOM 757 O O . LEU A 1 106 ? -6.469 -4.323 19.157 1.00 92.62 106 LEU A O 1
ATOM 761 N N . HIS A 1 107 ? -8.492 -4.164 18.168 1.00 92.62 107 HIS A N 1
ATOM 762 C CA . HIS A 1 107 ? -8.532 -5.508 17.599 1.00 92.62 107 HIS A CA 1
ATOM 763 C C . HIS A 1 107 ? -8.400 -5.419 16.082 1.00 92.62 107 HIS A C 1
ATOM 765 O O . HIS A 1 107 ? -9.174 -4.731 15.425 1.00 92.62 107 HIS A O 1
ATOM 771 N N . VAL A 1 108 ? -7.418 -6.124 15.537 1.00 91.69 108 VAL A N 1
ATOM 772 C CA . VAL A 1 108 ? -7.102 -6.140 14.112 1.00 91.69 108 VAL A CA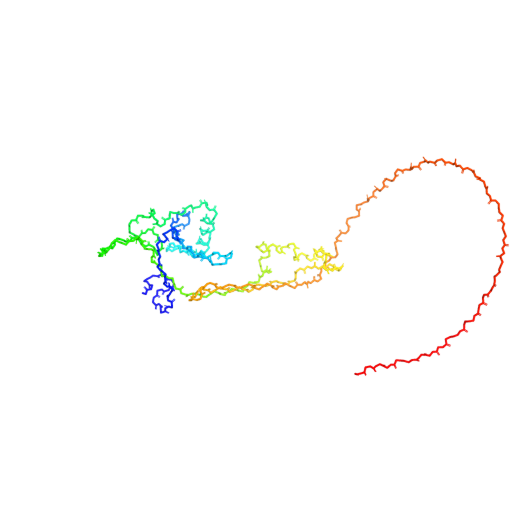 1
ATOM 773 C C . VAL A 1 108 ? -7.254 -7.556 13.593 1.00 91.69 108 VAL A C 1
ATOM 775 O O . VAL A 1 108 ? -6.704 -8.489 14.180 1.00 91.69 108 VAL A O 1
ATOM 778 N N . LEU A 1 109 ? -7.947 -7.690 12.466 1.00 90.25 109 LEU A N 1
ATOM 779 C CA . LEU A 1 109 ? -7.998 -8.898 11.656 1.00 90.25 109 LEU A CA 1
ATOM 780 C C . LEU A 1 109 ? -7.679 -8.512 10.212 1.00 90.25 109 LEU A C 1
ATOM 782 O O . LEU A 1 109 ? -8.392 -7.709 9.616 1.00 90.25 109 LEU A O 1
ATOM 786 N N . VAL A 1 110 ? -6.620 -9.088 9.653 1.00 88.00 110 VAL A N 1
ATOM 787 C CA . VAL A 1 110 ? -6.208 -8.866 8.260 1.00 88.00 110 VAL A CA 1
ATOM 788 C C . VAL A 1 110 ? -6.012 -10.226 7.592 1.00 88.00 110 VAL A C 1
ATOM 790 O O . VAL A 1 110 ? -5.420 -11.112 8.213 1.00 88.00 110 VAL A O 1
ATOM 793 N N . PRO A 1 111 ? -6.486 -10.446 6.353 1.00 88.31 111 PRO A N 1
ATOM 794 C CA . PRO A 1 111 ? -6.159 -11.668 5.626 1.00 88.31 111 PRO A CA 1
ATOM 795 C C . PRO A 1 111 ? -4.656 -11.722 5.325 1.00 88.31 111 PRO A C 1
ATOM 797 O O . PRO A 1 111 ? -4.066 -10.727 4.911 1.00 88.31 111 PRO A O 1
ATOM 800 N N . ALA A 1 112 ? -4.029 -12.883 5.493 1.00 89.06 112 ALA A N 1
ATOM 801 C CA . ALA A 1 112 ? -2.694 -13.108 4.954 1.00 89.06 112 ALA A CA 1
ATOM 802 C C . ALA A 1 112 ? -2.748 -13.043 3.420 1.00 89.06 112 ALA A C 1
ATOM 804 O O . ALA A 1 112 ? -3.671 -13.577 2.800 1.00 89.06 112 ALA A O 1
ATOM 805 N N . PHE A 1 113 ? -1.758 -12.405 2.798 1.00 88.12 113 PHE A N 1
ATOM 806 C CA . PHE A 1 113 ? -1.717 -12.253 1.345 1.00 88.12 113 PHE A CA 1
ATOM 807 C C . PHE A 1 113 ? -0.292 -12.312 0.795 1.00 88.12 113 PHE A C 1
ATOM 809 O O . PHE A 1 113 ? 0.689 -12.056 1.494 1.00 88.12 113 PHE A O 1
ATOM 816 N N . GLY A 1 114 ? -0.194 -12.657 -0.488 1.00 89.50 114 GLY A N 1
ATOM 817 C CA . GLY A 1 114 ? 1.035 -12.631 -1.269 1.00 89.50 114 GLY A CA 1
ATOM 818 C C . GLY A 1 114 ? 0.788 -11.937 -2.603 1.00 89.50 114 GLY A C 1
ATOM 819 O O . GLY A 1 114 ? -0.231 -12.174 -3.248 1.00 89.50 114 GLY A O 1
ATOM 820 N N . LEU A 1 115 ? 1.718 -11.078 -3.001 1.00 89.81 115 LEU A N 1
ATOM 821 C CA . LEU A 1 115 ? 1.699 -10.319 -4.243 1.00 89.81 115 LEU A CA 1
ATOM 822 C C . LEU A 1 115 ? 2.975 -10.625 -5.015 1.00 89.81 115 LEU A C 1
ATOM 824 O O . LEU A 1 115 ? 4.059 -10.661 -4.432 1.00 89.81 115 LEU A O 1
ATOM 828 N N . ARG A 1 116 ? 2.842 -10.800 -6.328 1.00 93.56 116 ARG A N 1
ATOM 829 C CA . ARG A 1 116 ? 3.957 -10.878 -7.267 1.00 93.56 116 ARG A CA 1
ATOM 830 C C . ARG A 1 116 ? 3.658 -9.980 -8.458 1.00 93.56 116 ARG A C 1
ATOM 832 O O . ARG A 1 116 ? 2.542 -10.007 -8.971 1.00 93.56 116 ARG A O 1
ATOM 839 N N . ALA A 1 117 ? 4.653 -9.219 -8.890 1.00 93.12 117 ALA A N 1
ATOM 840 C CA . ALA A 1 117 ? 4.578 -8.400 -10.087 1.00 93.12 117 ALA A CA 1
ATOM 841 C C . ALA A 1 117 ? 5.876 -8.515 -10.887 1.00 93.12 117 ALA A C 1
ATOM 843 O O . ALA A 1 117 ? 6.967 -8.506 -10.321 1.00 93.12 117 ALA A O 1
ATOM 844 N N . ASP A 1 118 ? 5.745 -8.606 -12.204 1.00 94.06 118 ASP A N 1
ATOM 845 C CA . ASP A 1 118 ? 6.857 -8.597 -13.143 1.00 94.06 118 ASP A CA 1
ATOM 846 C C . ASP A 1 118 ? 6.646 -7.407 -14.098 1.00 94.06 118 ASP A C 1
ATOM 848 O O . ASP A 1 118 ? 5.566 -7.226 -14.664 1.00 94.06 118 ASP A O 1
ATOM 852 N N . HIS A 1 119 ? 7.659 -6.554 -14.235 1.00 93.25 119 HIS A N 1
ATOM 853 C CA . HIS A 1 119 ? 7.601 -5.292 -14.964 1.00 93.25 119 HIS A CA 1
ATOM 854 C C . HIS A 1 119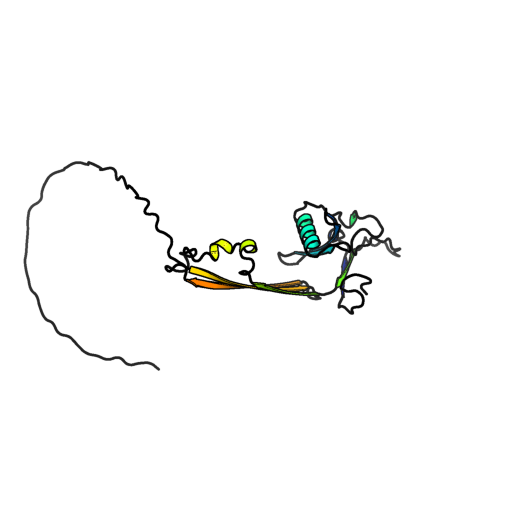 ? 8.644 -5.262 -16.076 1.00 93.25 119 HIS A C 1
ATOM 856 O O . HIS A 1 119 ? 9.837 -5.423 -15.820 1.00 93.25 119 HIS A O 1
ATOM 862 N N . ASP A 1 120 ? 8.204 -4.969 -17.299 1.00 93.19 120 ASP A N 1
ATOM 863 C CA . ASP A 1 120 ? 9.091 -4.515 -18.366 1.00 93.19 120 ASP A CA 1
ATOM 864 C C . ASP A 1 120 ? 9.313 -3.004 -18.214 1.00 93.19 120 ASP A C 1
ATOM 866 O O . ASP A 1 120 ? 8.448 -2.181 -18.529 1.00 93.19 120 ASP A O 1
ATOM 870 N N . LEU A 1 121 ? 10.496 -2.628 -17.730 1.00 93.19 121 LEU A N 1
ATOM 871 C CA . LEU A 1 121 ? 10.852 -1.228 -17.501 1.00 93.19 121 LEU A CA 1
ATOM 872 C C . LEU A 1 121 ? 11.055 -0.473 -18.823 1.00 93.19 121 LEU A C 1
ATOM 874 O O . LEU A 1 121 ? 11.016 0.758 -18.860 1.00 93.19 121 LEU A O 1
ATOM 878 N N . THR A 1 122 ? 11.263 -1.200 -19.923 1.00 92.31 122 THR A N 1
ATOM 879 C CA . THR A 1 122 ? 11.412 -0.619 -21.254 1.00 92.31 122 THR A CA 1
ATOM 880 C C . THR A 1 122 ? 10.098 -0.361 -21.973 1.00 92.31 122 THR A C 1
ATOM 882 O O . THR A 1 122 ? 10.091 0.456 -22.897 1.00 92.31 122 THR A O 1
ATOM 885 N N . ALA A 1 123 ? 8.995 -0.968 -21.535 1.00 93.25 123 ALA A N 1
ATOM 886 C CA . ALA A 1 123 ? 7.661 -0.641 -22.032 1.00 93.25 123 ALA A CA 1
ATOM 887 C C . ALA A 1 123 ? 7.210 0.764 -21.583 1.00 93.25 123 ALA A C 1
ATOM 889 O O . ALA A 1 123 ? 6.562 1.477 -22.346 1.00 93.25 123 ALA A O 1
ATOM 890 N N . SER A 1 124 ? 7.638 1.199 -20.391 1.00 89.94 124 SER A N 1
ATOM 891 C CA . SER A 1 124 ? 7.278 2.499 -19.799 1.00 89.94 124 SER A CA 1
ATOM 892 C C . SER A 1 124 ? 8.513 3.288 -19.335 1.00 89.94 124 SER A C 1
ATOM 894 O O . SER A 1 124 ? 8.643 3.611 -18.152 1.00 89.94 124 SER A O 1
ATOM 896 N N . PRO A 1 125 ? 9.439 3.645 -20.244 1.00 89.06 125 PRO A N 1
ATOM 897 C CA . PRO A 1 125 ? 10.749 4.176 -19.869 1.00 89.06 125 PRO A CA 1
ATOM 898 C C . PRO A 1 125 ? 10.670 5.537 -19.165 1.00 89.06 125 PRO A C 1
ATOM 900 O O . PRO A 1 125 ? 11.543 5.849 -18.363 1.00 89.06 125 PRO A O 1
ATOM 903 N N . GLY A 1 126 ? 9.626 6.332 -19.422 1.00 90.19 126 GLY A N 1
ATOM 904 C CA . GLY A 1 126 ? 9.416 7.614 -18.745 1.00 90.19 126 GLY A CA 1
ATOM 905 C C . GLY A 1 126 ? 9.133 7.462 -17.252 1.00 90.19 126 GLY A C 1
ATOM 906 O O . GLY A 1 126 ? 9.706 8.194 -16.453 1.00 90.19 126 GLY A O 1
ATOM 907 N N . VAL A 1 127 ? 8.321 6.469 -16.873 1.00 88.56 127 VAL A N 1
ATOM 908 C CA . VAL A 1 127 ? 7.953 6.204 -15.470 1.00 88.56 127 VAL A CA 1
ATOM 909 C C . VAL A 1 127 ? 9.176 5.790 -14.652 1.00 88.56 127 VAL A C 1
ATOM 911 O O . VAL A 1 127 ? 9.318 6.186 -13.501 1.00 88.56 127 VAL A O 1
ATOM 914 N N . PHE A 1 128 ? 10.093 5.042 -15.268 1.00 87.31 128 PHE A N 1
ATOM 915 C CA . PHE A 1 128 ? 11.298 4.530 -14.613 1.00 87.31 128 PHE A CA 1
ATOM 916 C C . PHE A 1 128 ? 12.548 5.393 -14.841 1.00 87.31 128 PHE A C 1
ATOM 918 O O . PHE A 1 128 ? 13.653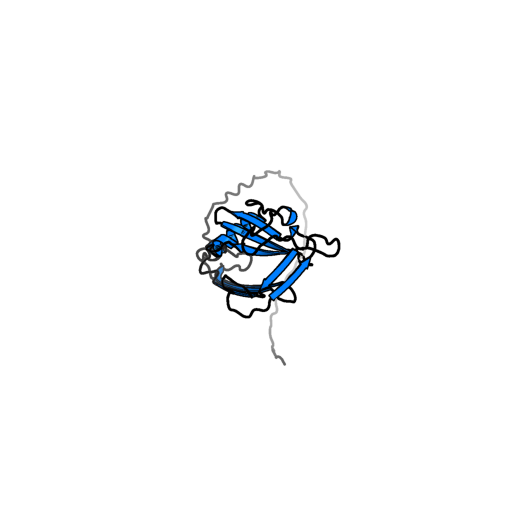 4.973 -14.505 1.00 87.31 128 PHE A O 1
ATOM 925 N N . GLY A 1 129 ? 12.413 6.579 -15.448 1.00 89.38 129 GLY A N 1
ATOM 926 C CA . GLY A 1 129 ? 13.551 7.467 -15.719 1.00 89.38 129 GLY A CA 1
ATOM 927 C C . GLY A 1 129 ? 14.571 6.911 -16.725 1.00 89.38 129 GLY A C 1
ATOM 928 O O . GLY A 1 129 ? 15.705 7.379 -16.786 1.00 89.38 129 GLY A O 1
ATOM 929 N N . LEU A 1 130 ? 14.186 5.924 -17.537 1.00 91.88 130 LEU A N 1
ATOM 930 C CA . LEU A 1 130 ? 15.052 5.249 -18.507 1.00 91.88 130 LEU A CA 1
ATOM 931 C C . LEU A 1 130 ? 15.057 5.908 -19.893 1.00 91.88 130 LEU A C 1
ATOM 933 O O . LEU A 1 130 ? 15.790 5.460 -20.772 1.00 91.88 130 LEU A O 1
ATOM 937 N N . THR A 1 131 ? 14.271 6.964 -20.118 1.00 90.81 131 THR A N 1
ATOM 938 C CA . THR A 1 131 ? 14.137 7.607 -21.439 1.00 90.81 131 THR A CA 1
ATOM 939 C C . THR A 1 131 ? 15.484 8.002 -22.044 1.00 90.81 131 THR A C 1
ATOM 941 O O . THR A 1 131 ? 15.772 7.649 -23.184 1.00 90.81 131 THR A O 1
ATOM 944 N N . THR A 1 132 ? 16.338 8.691 -21.284 1.00 90.12 132 THR A N 1
ATOM 945 C CA . THR A 1 132 ? 17.675 9.093 -21.750 1.00 90.12 132 THR A CA 1
ATOM 946 C C . THR A 1 132 ? 18.643 7.918 -21.771 1.00 90.12 132 THR A C 1
ATOM 948 O O . THR A 1 132 ? 19.408 7.774 -22.711 1.00 90.12 132 THR A O 1
ATOM 951 N N . ALA A 1 133 ? 18.578 7.029 -20.781 1.00 89.88 133 ALA A N 1
ATOM 952 C CA . ALA A 1 133 ? 19.432 5.847 -20.700 1.00 89.88 133 ALA A CA 1
ATOM 953 C C . ALA A 1 133 ? 19.279 4.897 -21.905 1.00 89.88 133 ALA A C 1
ATOM 955 O O . ALA A 1 133 ? 20.213 4.166 -22.233 1.00 89.88 133 ALA A O 1
ATOM 956 N N . ARG A 1 134 ? 18.116 4.902 -22.568 1.00 89.56 134 ARG A N 1
ATOM 957 C CA . ARG A 1 134 ? 17.818 4.096 -23.763 1.00 89.56 134 ARG A CA 1
ATOM 958 C C . ARG A 1 134 ? 18.143 4.784 -25.086 1.00 89.56 134 ARG A C 1
ATOM 960 O O . ARG A 1 134 ? 18.077 4.133 -26.128 1.00 89.56 134 ARG A O 1
ATOM 967 N N . ASP A 1 135 ? 18.470 6.072 -25.070 1.00 89.31 135 ASP A N 1
ATOM 968 C CA . ASP A 1 135 ? 18.803 6.813 -26.281 1.00 89.31 135 ASP A CA 1
ATOM 969 C C . ASP A 1 135 ? 20.083 6.235 -26.901 1.00 89.31 135 ASP A C 1
ATOM 971 O O . ASP A 1 135 ? 21.179 6.325 -26.353 1.00 89.31 135 ASP A O 1
ATOM 975 N N . ARG A 1 136 ? 19.932 5.598 -28.066 1.00 87.38 136 ARG A N 1
ATOM 976 C CA . ARG A 1 136 ? 21.044 4.968 -28.788 1.00 87.38 136 ARG A CA 1
ATOM 977 C C . ARG A 1 136 ? 21.792 5.954 -29.672 1.00 87.38 136 ARG A C 1
ATOM 979 O O . ARG A 1 136 ? 22.794 5.572 -30.264 1.00 87.38 136 ARG A O 1
ATOM 986 N N . THR A 1 137 ? 21.325 7.193 -29.807 1.00 82.88 137 THR A N 1
ATOM 987 C CA . THR A 1 137 ? 21.923 8.188 -30.710 1.00 82.88 137 THR A CA 1
ATOM 988 C C . THR A 1 137 ? 23.166 8.859 -30.126 1.00 82.88 137 THR A C 1
ATOM 990 O O . THR A 1 137 ? 23.914 9.512 -30.856 1.00 82.88 137 THR A O 1
ATOM 993 N N . ARG A 1 138 ? 23.422 8.672 -28.828 1.00 76.56 138 ARG A N 1
ATOM 994 C CA . ARG A 1 138 ? 24.609 9.154 -28.119 1.00 76.56 138 ARG A CA 1
ATOM 995 C C . ARG A 1 138 ? 24.952 8.218 -26.959 1.00 76.56 138 ARG A C 1
ATOM 997 O O . ARG A 1 138 ? 24.089 7.535 -26.425 1.00 76.56 138 ARG A O 1
ATOM 1004 N N . GLY A 1 139 ? 26.219 8.182 -26.560 1.00 76.56 139 GLY A N 1
ATOM 1005 C CA . GLY A 1 139 ? 26.657 7.389 -25.410 1.00 76.56 139 GLY A CA 1
ATOM 1006 C C . GLY A 1 139 ? 26.288 8.045 -24.080 1.00 76.56 139 GLY A C 1
ATOM 1007 O O . GLY A 1 139 ? 26.611 9.213 -23.869 1.00 76.56 139 GLY A O 1
ATOM 1008 N N . HIS A 1 140 ? 25.675 7.276 -23.175 1.00 82.69 140 HIS A N 1
ATOM 1009 C CA . HIS A 1 140 ? 25.259 7.741 -21.842 1.00 82.69 140 HIS A CA 1
ATOM 1010 C C . HIS A 1 140 ? 26.074 7.159 -20.680 1.00 82.69 140 HIS A C 1
ATOM 1012 O O . HIS A 1 140 ? 26.001 7.673 -19.567 1.00 82.69 140 HIS A O 1
ATOM 1018 N N . PHE A 1 141 ? 26.888 6.131 -20.939 1.00 87.19 141 PHE A N 1
ATOM 1019 C CA . PHE A 1 141 ? 27.632 5.394 -19.910 1.00 87.19 141 PHE A CA 1
ATOM 1020 C C . PHE A 1 141 ? 29.161 5.413 -20.121 1.00 87.19 141 PHE A C 1
ATOM 1022 O O . PHE A 1 141 ? 29.782 4.349 -20.183 1.00 87.19 141 PHE A O 1
ATOM 1029 N N . PRO A 1 142 ? 29.806 6.596 -20.211 1.00 83.25 142 PRO A N 1
ATOM 1030 C CA . PRO A 1 142 ? 31.249 6.691 -20.456 1.00 83.25 142 PRO A CA 1
ATOM 1031 C C . PRO A 1 142 ? 32.104 6.124 -19.310 1.00 83.25 142 PRO A C 1
ATOM 1033 O O . PRO A 1 142 ? 33.258 5.774 -19.528 1.00 83.25 142 PRO A O 1
ATOM 1036 N N . GLY A 1 143 ? 31.548 6.019 -18.096 1.00 87.50 143 GLY A N 1
ATOM 1037 C CA . GLY A 1 143 ? 32.219 5.404 -16.945 1.00 87.50 143 GLY A CA 1
ATOM 1038 C C . GLY A 1 143 ? 32.213 3.871 -16.950 1.00 87.50 143 GLY A C 1
ATOM 1039 O O . GLY A 1 143 ? 32.921 3.274 -16.149 1.00 87.50 143 GLY A O 1
ATOM 1040 N N . ILE A 1 144 ? 31.427 3.235 -17.829 1.00 87.69 144 ILE A N 1
ATOM 1041 C CA . ILE A 1 144 ? 31.324 1.768 -17.933 1.00 87.69 144 ILE A CA 1
ATOM 1042 C C . ILE A 1 144 ? 32.134 1.253 -19.124 1.00 87.69 144 ILE A C 1
ATOM 1044 O O . ILE A 1 144 ? 32.823 0.242 -19.020 1.00 87.69 144 ILE A O 1
ATOM 1048 N N . SER A 1 145 ? 32.055 1.937 -20.268 1.00 85.25 145 SER A N 1
ATOM 1049 C CA . SER A 1 145 ? 32.767 1.549 -21.485 1.00 85.25 145 SER A CA 1
ATOM 1050 C C . SER A 1 145 ? 33.223 2.771 -22.270 1.00 85.25 145 SER A C 1
ATOM 1052 O O . SER A 1 145 ? 32.516 3.774 -22.360 1.00 85.25 145 SER A O 1
ATOM 1054 N N . ALA A 1 146 ? 34.397 2.653 -22.895 1.00 83.38 146 ALA A N 1
ATOM 1055 C CA . ALA A 1 146 ? 34.879 3.624 -23.873 1.00 83.38 146 ALA A CA 1
ATOM 1056 C C . ALA A 1 146 ? 34.043 3.604 -25.166 1.00 83.38 146 ALA A C 1
ATOM 1058 O O . ALA A 1 146 ? 33.991 4.598 -25.890 1.00 83.38 146 ALA A O 1
ATOM 1059 N N . SER A 1 147 ? 33.382 2.476 -25.455 1.00 85.06 147 SER A N 1
ATOM 1060 C CA . SER A 1 147 ? 32.407 2.386 -26.539 1.00 85.06 147 SER A CA 1
ATOM 1061 C C . SER A 1 147 ? 31.044 2.884 -26.056 1.00 85.06 147 SER A C 1
ATOM 1063 O O . SER A 1 147 ? 30.645 2.559 -24.936 1.00 85.06 147 SER A O 1
ATOM 1065 N N . PRO A 1 148 ? 30.296 3.641 -26.873 1.00 86.56 148 PRO A N 1
ATOM 1066 C CA . PRO A 1 148 ? 28.993 4.151 -26.470 1.00 86.56 148 PRO A CA 1
ATOM 1067 C C . PRO A 1 148 ? 28.024 3.006 -26.163 1.00 86.56 148 PRO A C 1
ATOM 1069 O O . PRO A 1 148 ? 27.855 2.088 -26.967 1.00 86.56 148 PRO A O 1
ATOM 1072 N N . LEU A 1 149 ? 27.369 3.083 -25.006 1.00 90.06 149 LEU A N 1
ATOM 1073 C CA . LEU A 1 149 ? 26.345 2.139 -24.568 1.00 90.06 149 LEU A CA 1
ATOM 1074 C C . LEU A 1 149 ? 25.021 2.864 -24.323 1.00 90.06 149 LEU A C 1
ATOM 1076 O O . LEU A 1 149 ? 25.006 4.046 -23.965 1.00 90.06 149 LEU A O 1
ATOM 1080 N N . ALA A 1 150 ? 23.939 2.111 -24.479 1.00 91.94 150 ALA A N 1
ATOM 1081 C CA . ALA A 1 150 ? 22.575 2.465 -24.114 1.00 91.94 150 ALA A CA 1
ATOM 1082 C C . ALA A 1 150 ? 21.885 1.248 -23.474 1.00 91.94 150 ALA A C 1
ATOM 1084 O O . ALA A 1 150 ? 22.318 0.111 -23.663 1.00 91.94 150 ALA A O 1
ATOM 1085 N N . VAL A 1 151 ? 20.803 1.463 -22.731 1.00 91.88 151 VAL A N 1
ATOM 1086 C CA . VAL A 1 151 ? 19.984 0.382 -22.165 1.00 91.88 151 VAL A CA 1
ATOM 1087 C C . VAL A 1 151 ? 19.156 -0.273 -23.272 1.00 91.88 151 VAL A C 1
ATOM 1089 O O . VAL A 1 151 ? 18.366 0.388 -23.948 1.00 91.88 151 VAL A O 1
ATOM 1092 N N . GLY A 1 152 ? 19.341 -1.580 -23.459 1.00 89.56 152 GLY A N 1
ATOM 1093 C CA . GLY A 1 152 ? 18.635 -2.379 -24.461 1.00 89.56 152 GLY A CA 1
ATOM 1094 C C . GLY A 1 152 ? 17.337 -2.962 -23.924 1.00 89.56 152 GLY A C 1
ATOM 1095 O O . GLY A 1 152 ? 16.271 -2.717 -24.488 1.00 89.56 152 GLY A O 1
ATOM 1096 N N . SER A 1 153 ? 17.434 -3.686 -22.809 1.00 92.06 153 SER A N 1
ATOM 1097 C CA . SER A 1 153 ? 16.297 -4.215 -22.057 1.00 92.06 153 SER A CA 1
ATOM 1098 C C . SER A 1 153 ? 16.472 -3.961 -20.564 1.00 92.06 153 SER A C 1
ATOM 1100 O O . SER A 1 153 ? 17.590 -3.813 -20.065 1.00 92.06 153 SER A O 1
ATOM 1102 N N . ALA A 1 154 ? 15.356 -3.888 -19.852 1.00 93.94 154 ALA A N 1
ATOM 1103 C CA . ALA A 1 154 ? 15.328 -3.710 -18.415 1.00 93.94 154 ALA A CA 1
ATOM 1104 C C . ALA A 1 154 ? 14.033 -4.314 -17.873 1.00 93.94 154 ALA A C 1
ATOM 1106 O O . ALA A 1 154 ? 12.953 -4.008 -18.374 1.00 93.94 154 ALA A O 1
ATOM 1107 N N . GLY A 1 155 ? 14.151 -5.173 -16.867 1.00 94.88 155 GLY A N 1
ATOM 1108 C CA . GLY A 1 155 ? 13.024 -5.851 -16.241 1.00 94.88 155 GLY A CA 1
ATOM 1109 C C . GLY A 1 155 ? 13.161 -5.858 -14.727 1.00 94.88 155 GLY A C 1
ATOM 1110 O O . GLY A 1 155 ? 14.275 -5.843 -14.199 1.00 94.88 155 GLY A O 1
ATOM 1111 N N . GLN A 1 156 ? 12.032 -5.885 -14.030 1.00 95.44 156 GLN A N 1
ATOM 1112 C CA . GLN A 1 156 ? 11.984 -5.998 -12.580 1.00 95.44 156 GLN A CA 1
ATOM 1113 C C . GLN A 1 156 ? 10.970 -7.054 -12.161 1.00 95.44 156 GLN A C 1
ATOM 1115 O O . GLN A 1 156 ? 9.864 -7.087 -12.682 1.00 95.44 156 GLN A O 1
ATOM 1120 N N . SER A 1 157 ? 11.337 -7.884 -11.193 1.00 95.62 157 SER A N 1
ATOM 1121 C CA . SER A 1 157 ? 10.418 -8.799 -10.521 1.00 95.62 157 SER A CA 1
ATOM 1122 C C . SER A 1 157 ? 10.320 -8.424 -9.049 1.00 95.62 157 SER A C 1
ATOM 1124 O O . SER A 1 157 ? 11.348 -8.210 -8.403 1.00 95.62 157 SER A O 1
ATOM 1126 N N . VAL A 1 158 ? 9.102 -8.323 -8.525 1.00 94.94 158 VAL A N 1
ATOM 1127 C CA . VAL A 1 158 ? 8.807 -7.909 -7.150 1.00 94.94 158 VAL A CA 1
ATOM 1128 C C . VAL A 1 158 ? 7.879 -8.926 -6.505 1.00 94.94 158 VAL A C 1
ATOM 1130 O O . VAL A 1 158 ? 6.932 -9.408 -7.125 1.00 94.94 158 VAL A O 1
ATOM 1133 N N . THR A 1 159 ? 8.131 -9.235 -5.237 1.00 94.44 159 THR A N 1
ATOM 1134 C CA . THR A 1 159 ? 7.245 -10.038 -4.397 1.00 94.44 159 THR A CA 1
ATOM 1135 C C . THR A 1 159 ?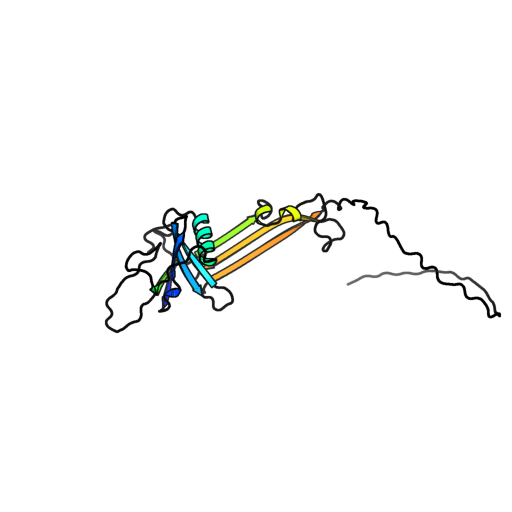 7.066 -9.378 -3.039 1.00 94.44 159 THR A C 1
ATOM 1137 O O . THR A 1 159 ? 8.007 -8.800 -2.499 1.00 94.44 159 THR A O 1
ATOM 1140 N N . ALA A 1 160 ? 5.873 -9.502 -2.467 1.00 90.88 160 ALA A N 1
ATOM 1141 C CA . ALA A 1 160 ? 5.569 -9.084 -1.104 1.00 90.88 160 ALA A CA 1
ATOM 1142 C C . ALA A 1 160 ? 4.610 -10.090 -0.464 1.00 90.88 160 ALA A C 1
ATOM 1144 O O . ALA A 1 160 ? 3.649 -10.521 -1.094 1.00 90.88 160 ALA A O 1
ATOM 1145 N N . ARG A 1 161 ? 4.860 -10.479 0.782 1.00 91.31 161 ARG A N 1
ATOM 1146 C CA . ARG A 1 161 ? 4.032 -11.411 1.542 1.00 91.31 161 ARG A CA 1
ATOM 1147 C C . ARG A 1 161 ? 3.793 -10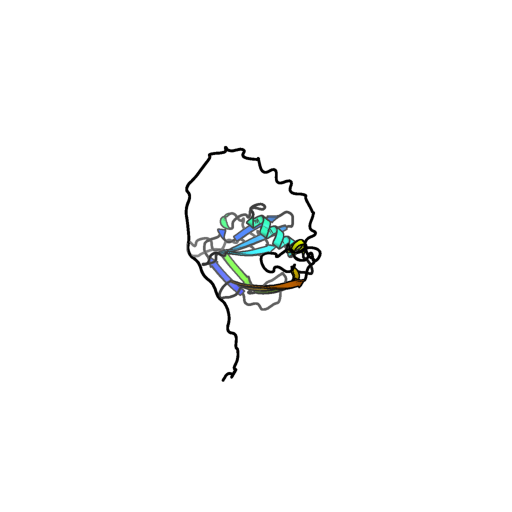.851 2.930 1.00 91.31 161 ARG A C 1
ATOM 1149 O O . ARG A 1 161 ? 4.733 -10.437 3.599 1.00 91.31 161 ARG A O 1
ATOM 1156 N N . PHE A 1 162 ? 2.542 -10.892 3.357 1.00 88.50 162 PHE A N 1
ATOM 1157 C CA . PHE A 1 162 ? 2.127 -10.574 4.712 1.00 88.50 162 PHE A CA 1
ATOM 1158 C C . PHE A 1 162 ? 1.538 -11.844 5.334 1.00 88.50 162 PHE A C 1
ATOM 1160 O O . PHE A 1 162 ? 0.540 -12.378 4.844 1.00 88.50 162 PHE A O 1
ATOM 1167 N N . GLY A 1 163 ? 2.214 -12.385 6.348 1.00 88.31 163 GLY A N 1
ATOM 1168 C CA . GLY A 1 163 ? 1.940 -13.698 6.934 1.00 88.31 163 GLY A CA 1
ATOM 1169 C C . GLY A 1 163 ? 2.184 -13.745 8.443 1.00 88.31 163 GLY A C 1
ATOM 1170 O O . GLY A 1 163 ? 2.393 -12.717 9.080 1.00 88.31 163 GLY A O 1
ATOM 1171 N N . ALA A 1 164 ? 2.145 -14.953 9.014 1.00 84.50 164 ALA A N 1
ATOM 1172 C CA . ALA A 1 164 ? 2.305 -15.172 10.456 1.00 84.50 164 ALA A CA 1
ATOM 1173 C C . ALA A 1 164 ? 3.665 -14.691 10.986 1.00 84.50 164 ALA A C 1
ATOM 1175 O O . ALA A 1 164 ? 3.731 -14.140 12.081 1.00 84.50 164 ALA A O 1
ATOM 1176 N N . ASP A 1 165 ? 4.712 -14.832 10.173 1.00 82.69 165 ASP A N 1
ATOM 1177 C CA . ASP A 1 165 ? 6.077 -14.406 10.501 1.00 82.69 165 ASP A CA 1
ATOM 1178 C C . ASP A 1 165 ? 6.308 -12.899 10.274 1.00 82.69 165 ASP A C 1
ATOM 1180 O O . ASP A 1 165 ? 7.396 -12.384 10.515 1.00 82.69 165 ASP A O 1
ATOM 1184 N N . GLY A 1 166 ? 5.279 -12.176 9.818 1.00 81.38 166 GLY A N 1
ATOM 1185 C CA . GLY A 1 166 ? 5.332 -10.750 9.521 1.00 81.38 166 GLY A CA 1
ATOM 1186 C C . GLY A 1 166 ? 5.322 -10.449 8.024 1.00 81.38 166 GLY A C 1
ATOM 1187 O O . GLY A 1 166 ? 4.641 -11.110 7.232 1.00 81.38 166 GLY A O 1
ATOM 1188 N N . PHE A 1 167 ? 6.031 -9.386 7.645 1.00 85.94 167 PHE A N 1
ATOM 1189 C CA . PHE A 1 167 ? 6.095 -8.894 6.274 1.00 85.94 167 PHE A CA 1
ATOM 1190 C C . PHE A 1 167 ? 7.449 -9.202 5.640 1.00 85.94 167 PHE A C 1
ATOM 1192 O O . PHE A 1 167 ? 8.497 -8.871 6.190 1.00 85.94 167 PHE A O 1
ATOM 1199 N N . HIS A 1 168 ? 7.415 -9.777 4.442 1.00 87.88 168 HIS A N 1
ATOM 1200 C CA . HIS A 1 168 ? 8.601 -10.039 3.639 1.00 87.88 168 HIS A CA 1
ATOM 1201 C C . HIS A 1 168 ? 8.394 -9.495 2.236 1.00 87.88 168 HIS A C 1
ATOM 1203 O O . HIS A 1 168 ? 7.396 -9.812 1.590 1.00 87.88 168 HIS A O 1
ATOM 1209 N N . ALA A 1 169 ? 9.353 -8.729 1.732 1.00 89.25 169 ALA A N 1
ATOM 1210 C CA . ALA A 1 169 ? 9.340 -8.253 0.360 1.00 89.25 169 ALA A CA 1
ATOM 1211 C C . ALA A 1 169 ? 10.728 -8.352 -0.265 1.00 89.25 169 ALA A C 1
ATOM 1213 O O . ALA A 1 169 ? 11.744 -8.227 0.418 1.00 89.25 169 ALA A O 1
ATOM 1214 N N . ALA A 1 170 ? 10.760 -8.581 -1.572 1.00 90.06 170 ALA A N 1
ATOM 1215 C CA . ALA A 1 170 ? 11.984 -8.614 -2.354 1.00 90.06 170 ALA A CA 1
ATOM 1216 C C . ALA A 1 170 ? 11.728 -8.056 -3.753 1.00 90.06 170 ALA A C 1
ATOM 1218 O O . ALA A 1 170 ? 10.652 -8.249 -4.322 1.00 90.06 170 ALA A O 1
ATOM 1219 N N . ALA A 1 171 ? 12.738 -7.395 -4.312 1.00 92.56 171 ALA A N 1
ATOM 1220 C CA . ALA A 1 171 ? 12.729 -6.901 -5.678 1.00 92.56 171 ALA A CA 1
ATOM 1221 C C . ALA A 1 171 ? 14.076 -7.194 -6.344 1.00 92.56 171 ALA A C 1
ATOM 1223 O O . ALA A 1 171 ? 15.131 -6.998 -5.742 1.00 92.56 171 ALA A O 1
ATOM 1224 N N . VAL A 1 172 ? 14.037 -7.650 -7.593 1.00 94.69 172 VAL A N 1
ATOM 1225 C CA . VAL A 1 172 ? 15.221 -7.897 -8.420 1.00 94.69 172 VAL A CA 1
ATOM 1226 C C . VAL A 1 172 ? 15.057 -7.136 -9.722 1.00 94.69 172 VAL A C 1
ATOM 1228 O O . VAL A 1 172 ? 14.067 -7.325 -10.425 1.00 94.69 172 VAL A O 1
ATOM 1231 N N . THR A 1 173 ? 16.040 -6.303 -10.053 1.00 93.94 173 THR A N 1
ATOM 1232 C CA . THR A 1 173 ? 16.079 -5.538 -11.303 1.00 93.94 173 THR A CA 1
ATOM 1233 C C . THR A 1 173 ? 17.250 -6.013 -12.150 1.00 93.94 173 THR A C 1
ATOM 1235 O O . THR A 1 173 ? 18.385 -6.046 -11.679 1.00 93.94 173 THR A O 1
ATOM 1238 N N . ALA A 1 174 ? 16.984 -6.339 -13.411 1.00 94.25 174 ALA A N 1
ATOM 1239 C CA . ALA A 1 174 ? 17.997 -6.700 -14.392 1.00 94.25 174 ALA A CA 1
ATOM 1240 C C . ALA A 1 174 ? 17.985 -5.692 -15.544 1.00 94.25 174 ALA A C 1
ATOM 1242 O O . ALA A 1 174 ? 16.923 -5.332 -16.050 1.00 94.25 174 ALA A O 1
ATOM 1243 N N . ILE A 1 175 ? 19.167 -5.242 -15.965 1.00 93.00 175 ILE A N 1
ATOM 1244 C CA . ILE A 1 175 ? 19.349 -4.279 -17.055 1.00 93.00 175 ILE A CA 1
ATOM 1245 C C . ILE A 1 175 ? 20.422 -4.824 -17.991 1.00 93.00 175 ILE A C 1
ATOM 1247 O O . ILE A 1 175 ? 21.488 -5.239 -17.539 1.00 93.00 175 ILE A O 1
ATOM 1251 N N . THR A 1 176 ? 20.157 -4.800 -19.294 1.00 91.56 176 THR A N 1
ATOM 1252 C CA . THR A 1 176 ? 21.140 -5.157 -20.319 1.00 91.56 176 THR A CA 1
ATOM 1253 C C . THR A 1 176 ? 21.538 -3.927 -21.125 1.00 91.56 176 THR A C 1
ATOM 1255 O O . THR A 1 176 ? 20.706 -3.085 -21.477 1.00 91.56 176 THR A O 1
ATOM 1258 N N . ALA A 1 177 ? 22.832 -3.813 -21.417 1.00 89.44 177 ALA A N 1
ATOM 1259 C CA . ALA A 1 177 ? 23.373 -2.749 -22.249 1.00 89.44 177 ALA A CA 1
ATOM 1260 C C . ALA A 1 177 ? 23.547 -3.225 -23.695 1.00 89.44 177 ALA A C 1
ATOM 1262 O O . ALA A 1 177 ? 23.892 -4.375 -23.960 1.00 89.44 177 ALA A O 1
ATOM 1263 N N . VAL A 1 178 ? 23.342 -2.310 -24.633 1.00 88.62 178 VAL A N 1
ATOM 1264 C CA . VAL A 1 178 ? 23.549 -2.496 -26.069 1.00 88.62 178 VAL A CA 1
ATOM 1265 C C . VAL A 1 178 ? 24.394 -1.352 -26.618 1.00 88.62 178 VAL A C 1
ATOM 1267 O O . VAL A 1 178 ? 24.449 -0.271 -26.030 1.00 88.62 178 VAL A O 1
ATOM 1270 N N . ALA A 1 179 ? 25.043 -1.568 -27.763 1.00 85.12 179 ALA A N 1
ATOM 1271 C CA . ALA A 1 179 ? 25.829 -0.525 -28.415 1.00 85.12 179 ALA A CA 1
ATOM 1272 C C . ALA A 1 179 ? 24.959 0.693 -28.789 1.00 85.12 179 ALA A C 1
ATOM 1274 O O . ALA A 1 179 ? 23.850 0.544 -29.327 1.00 85.12 179 ALA A O 1
ATOM 1275 N N . GLY A 1 180 ? 25.489 1.881 -28.507 1.00 79.88 180 GLY A N 1
ATOM 1276 C CA . GLY A 1 180 ? 24.970 3.181 -28.925 1.00 79.88 180 GLY A CA 1
ATOM 1277 C C . GLY A 1 180 ? 25.894 3.866 -29.936 1.00 79.88 180 GLY A C 1
ATOM 1278 O O . GLY A 1 180 ? 26.962 3.359 -30.282 1.00 79.88 180 GLY A O 1
ATOM 1279 N N . ALA A 1 181 ? 25.495 5.044 -30.401 1.00 77.06 181 ALA A N 1
ATOM 1280 C CA . ALA A 1 181 ? 26.287 5.878 -31.290 1.00 77.06 181 ALA A CA 1
ATOM 1281 C C . ALA A 1 181 ? 27.242 6.793 -30.500 1.00 77.06 181 ALA A C 1
ATOM 1283 O O . ALA A 1 181 ? 26.930 7.215 -29.379 1.00 77.06 181 ALA A O 1
ATOM 1284 N N . PRO A 1 182 ? 28.422 7.116 -31.058 1.00 68.69 182 PRO A N 1
ATOM 1285 C CA . PRO A 1 182 ? 29.355 8.034 -30.419 1.00 68.69 182 PRO A CA 1
ATOM 1286 C C . PRO A 1 182 ? 28.718 9.413 -30.236 1.00 68.69 182 PRO A C 1
ATOM 1288 O O . PRO A 1 182 ? 27.943 9.849 -31.091 1.00 68.69 182 PRO A O 1
ATOM 1291 N N . PRO A 1 183 ? 29.022 10.122 -29.132 1.00 63.75 183 PRO A N 1
ATOM 1292 C CA . PRO A 1 183 ? 28.506 11.467 -28.934 1.00 63.75 183 PRO A CA 1
ATOM 1293 C C . PRO A 1 183 ? 28.921 12.355 -30.112 1.00 63.75 183 PRO A C 1
ATOM 1295 O O . PRO A 1 183 ? 30.080 12.336 -30.539 1.00 63.75 183 PRO A O 1
ATOM 1298 N N . ARG A 1 184 ? 27.977 13.146 -30.636 1.00 61.00 184 ARG A N 1
ATOM 1299 C CA . ARG A 1 184 ? 28.277 14.153 -31.660 1.00 61.00 184 ARG A CA 1
ATOM 1300 C C . ARG A 1 184 ? 29.296 15.133 -31.082 1.00 61.00 184 ARG A C 1
ATOM 1302 O O . ARG A 1 184 ? 29.000 15.845 -30.123 1.00 61.00 184 ARG A O 1
ATOM 1309 N N . ARG A 1 185 ? 30.505 15.150 -31.645 1.00 56.84 185 ARG A N 1
ATOM 1310 C CA . ARG A 1 185 ? 31.522 16.144 -31.294 1.00 56.84 185 ARG A CA 1
ATOM 1311 C C . ARG A 1 185 ? 31.069 17.484 -31.870 1.00 56.84 185 ARG A C 1
ATOM 1313 O O . ARG A 1 185 ? 31.110 17.671 -33.079 1.00 56.84 185 ARG A O 1
ATOM 1320 N N . PHE A 1 186 ? 30.617 18.396 -31.014 1.00 53.09 186 PHE A N 1
ATOM 1321 C CA . PHE A 1 186 ? 30.587 19.810 -31.371 1.00 53.09 186 PHE A CA 1
ATOM 1322 C C . PHE A 1 186 ? 32.021 20.318 -31.292 1.00 53.09 186 PHE A C 1
ATOM 1324 O O . PHE A 1 186 ? 32.609 20.340 -30.209 1.00 53.09 186 PHE A O 1
ATOM 1331 N N . ASP A 1 187 ? 32.589 20.688 -32.438 1.00 56.53 187 ASP A N 1
ATOM 1332 C CA . ASP A 1 187 ? 33.920 21.285 -32.513 1.00 56.53 187 ASP A CA 1
ATOM 1333 C C . ASP A 1 187 ? 33.833 22.753 -32.062 1.00 56.53 187 ASP A C 1
ATOM 1335 O O . ASP A 1 187 ? 33.854 23.704 -32.839 1.00 56.53 187 ASP A O 1
ATOM 1339 N N . GLY A 1 188 ? 33.607 22.941 -30.761 1.00 52.66 188 GLY A N 1
ATOM 1340 C CA . GLY A 1 188 ? 33.686 24.241 -30.118 1.00 52.66 188 GLY A CA 1
ATOM 1341 C C . GLY A 1 188 ? 35.154 24.613 -29.999 1.00 52.66 188 GLY A C 1
ATOM 1342 O O . GLY A 1 188 ? 35.823 24.171 -29.064 1.00 52.66 188 GLY A O 1
ATOM 1343 N N . GLY A 1 189 ? 35.656 25.397 -30.955 1.00 50.53 189 GLY A N 1
ATOM 1344 C CA . GLY A 1 189 ? 37.032 25.881 -30.973 1.00 50.53 189 GLY A CA 1
ATOM 1345 C C . GLY A 1 189 ? 37.423 26.505 -29.633 1.00 50.53 189 GLY A C 1
ATOM 1346 O O . GLY A 1 189 ? 37.104 27.658 -29.346 1.00 50.53 189 GLY A O 1
ATOM 1347 N N . ARG A 1 190 ? 38.149 25.753 -28.796 1.00 49.16 190 ARG A N 1
ATOM 1348 C CA . ARG A 1 190 ? 38.804 26.302 -27.605 1.00 49.16 190 ARG A CA 1
ATOM 1349 C C . ARG A 1 190 ? 39.955 27.178 -28.080 1.00 49.16 190 ARG A C 1
ATOM 1351 O O . ARG A 1 190 ? 41.071 26.699 -28.271 1.00 49.16 190 ARG A O 1
ATOM 1358 N N . ARG A 1 191 ? 39.712 28.484 -28.215 1.00 52.78 191 ARG A N 1
ATOM 1359 C CA . ARG A 1 191 ? 40.796 29.470 -28.177 1.00 52.78 191 ARG A CA 1
ATOM 1360 C C . ARG A 1 191 ? 41.433 29.400 -26.790 1.00 52.78 191 ARG A C 1
ATOM 1362 O O . ARG A 1 191 ? 40.919 29.963 -25.830 1.00 52.78 191 ARG A O 1
ATOM 1369 N N . ARG A 1 192 ? 42.552 28.682 -26.677 1.00 51.62 192 ARG A N 1
ATOM 1370 C CA . ARG A 1 192 ? 43.495 28.881 -25.574 1.00 51.62 192 ARG A CA 1
ATOM 1371 C C . ARG A 1 192 ? 44.275 30.156 -25.875 1.00 51.62 192 ARG A C 1
ATOM 1373 O O . ARG A 1 192 ? 45.153 30.151 -26.731 1.00 51.62 192 ARG A O 1
ATOM 1380 N N . SER A 1 193 ? 43.961 31.242 -25.184 1.00 51.56 193 SER A N 1
ATOM 1381 C CA . SER A 1 193 ? 44.892 32.355 -25.018 1.00 51.56 193 SER A CA 1
ATOM 1382 C C . SER A 1 193 ? 45.847 31.995 -23.881 1.00 51.56 193 SER A C 1
ATOM 1384 O O . SER A 1 193 ? 45.469 31.984 -22.713 1.00 51.56 193 SER A O 1
ATOM 1386 N N . ALA A 1 194 ? 47.087 31.649 -24.225 1.00 51.41 194 ALA A N 1
ATOM 1387 C CA . ALA A 1 194 ? 48.178 31.642 -23.259 1.00 51.41 194 ALA A CA 1
ATOM 1388 C C . ALA A 1 194 ? 48.797 33.050 -23.240 1.00 51.41 194 ALA A C 1
ATOM 1390 O O . ALA A 1 194 ? 49.158 33.549 -24.311 1.00 51.41 194 ALA A O 1
ATOM 1391 N N . PRO A 1 195 ? 48.922 33.719 -22.081 1.00 46.38 195 PRO A N 1
ATOM 1392 C CA . PRO A 1 195 ? 49.698 34.946 -22.005 1.00 46.38 195 PRO A CA 1
ATOM 1393 C C . PRO A 1 195 ? 51.174 34.621 -22.271 1.00 46.38 195 PRO A C 1
ATOM 1395 O O . PRO A 1 195 ? 51.764 33.753 -21.628 1.00 46.38 195 PRO A O 1
ATOM 1398 N N . ARG A 1 196 ? 51.769 35.312 -23.251 1.00 47.03 196 ARG A N 1
ATOM 1399 C CA . ARG A 1 196 ? 53.217 35.305 -23.492 1.00 47.03 196 ARG A CA 1
ATOM 1400 C C . ARG A 1 196 ? 53.891 35.949 -22.281 1.00 47.03 196 ARG A C 1
ATOM 1402 O O . ARG A 1 196 ? 53.823 37.164 -22.127 1.00 47.03 196 ARG A O 1
ATOM 1409 N N . SER A 1 197 ? 54.549 35.156 -21.438 1.00 41.94 197 SER A N 1
ATOM 1410 C CA . SER A 1 197 ? 55.492 35.696 -20.460 1.00 41.94 197 SER A CA 1
ATOM 1411 C C . SER A 1 197 ? 56.810 35.998 -21.170 1.00 41.94 197 SER A C 1
ATOM 1413 O O . SER A 1 197 ? 57.613 35.106 -21.442 1.00 41.94 197 SER A O 1
ATOM 1415 N N . THR A 1 198 ? 57.027 37.263 -21.505 1.00 53.94 198 THR A N 1
ATOM 1416 C CA . THR A 1 198 ? 58.367 37.804 -21.741 1.00 53.94 198 THR A CA 1
ATOM 1417 C C . THR A 1 198 ? 59.076 37.936 -20.396 1.00 53.94 198 THR A C 1
ATOM 1419 O O . THR A 1 198 ? 58.626 38.686 -19.535 1.00 53.94 198 THR A O 1
ATOM 1422 N N . GLY A 1 199 ? 60.172 37.199 -20.223 1.00 35.47 199 GLY A N 1
ATOM 1423 C CA . GLY A 1 199 ? 61.112 37.315 -19.107 1.00 35.47 199 GLY A CA 1
ATOM 1424 C C . GLY A 1 199 ? 62.547 37.123 -19.621 1.00 35.47 199 GLY A C 1
ATOM 1425 O O . GLY A 1 199 ? 62.721 36.454 -20.640 1.00 35.47 199 GLY A O 1
ATOM 1426 N N . PRO A 1 200 ? 63.548 37.773 -19.004 1.00 39.19 200 PRO A N 1
ATOM 1427 C CA . PRO A 1 200 ? 64.673 38.373 -19.717 1.00 39.19 200 PRO A CA 1
ATOM 1428 C C . PRO A 1 200 ? 65.853 37.430 -19.971 1.00 39.19 200 PRO A C 1
ATOM 1430 O O . PRO A 1 200 ? 66.079 36.448 -19.268 1.00 39.19 200 PRO A O 1
ATOM 1433 N N . SER A 1 201 ? 66.637 37.809 -20.979 1.00 41.22 201 SER A N 1
ATOM 1434 C CA . SER A 1 201 ? 67.962 37.286 -21.290 1.00 41.22 201 SER A CA 1
ATOM 1435 C C . SER A 1 201 ? 68.946 37.511 -20.140 1.00 41.22 201 SER A C 1
ATOM 1437 O O . SER A 1 201 ? 69.117 38.646 -19.694 1.00 41.22 201 SER A O 1
ATOM 1439 N N . ALA A 1 202 ? 69.668 36.462 -19.753 1.00 35.06 202 ALA A N 1
ATOM 1440 C CA . ALA A 1 202 ? 70.937 36.569 -19.046 1.00 35.06 202 ALA A CA 1
ATOM 1441 C C . ALA A 1 202 ? 71.952 35.614 -19.688 1.00 35.06 202 ALA A C 1
ATOM 1443 O O . ALA A 1 202 ? 71.632 34.505 -20.111 1.00 35.06 202 ALA A O 1
ATOM 1444 N N . SER A 1 203 ? 73.162 36.131 -19.819 1.00 34.00 203 SER A N 1
ATOM 1445 C CA . SER A 1 203 ? 74.256 35.706 -20.678 1.00 34.00 203 SER A CA 1
ATOM 1446 C C . SER A 1 203 ? 75.329 34.892 -19.945 1.00 34.00 203 SER A C 1
ATOM 1448 O O . SER A 1 203 ? 75.788 35.321 -18.892 1.00 34.00 203 SER A O 1
ATOM 1450 N N . SER A 1 204 ? 75.823 33.850 -20.630 1.00 37.28 204 SER A N 1
ATOM 1451 C CA . SER A 1 204 ? 77.233 33.388 -20.676 1.00 37.28 204 SER A CA 1
ATOM 1452 C C . SER A 1 204 ? 77.843 32.704 -19.421 1.00 37.28 204 SER A C 1
ATOM 1454 O O . SER A 1 204 ? 77.196 32.608 -18.387 1.00 37.28 204 SER A O 1
ATOM 1456 N N . PRO A 1 205 ? 79.084 32.166 -19.497 1.00 50.94 205 PRO A N 1
ATOM 1457 C CA . PRO A 1 205 ? 79.438 30.901 -20.162 1.00 50.94 205 PRO A CA 1
ATOM 1458 C C . PRO A 1 205 ? 80.307 29.995 -19.252 1.00 50.94 205 PRO A C 1
ATOM 1460 O O . PRO A 1 205 ? 80.937 30.487 -18.327 1.00 50.94 205 PRO A O 1
ATOM 1463 N N . CYS A 1 206 ? 80.444 28.696 -19.544 1.00 31.80 206 CYS A N 1
ATOM 1464 C CA . CYS A 1 206 ? 81.637 27.945 -19.119 1.00 31.80 206 CYS A CA 1
ATOM 1465 C C . CYS A 1 206 ? 81.920 26.743 -20.032 1.00 31.80 206 CYS A C 1
ATOM 1467 O O . CYS A 1 206 ? 81.202 25.750 -20.086 1.00 31.80 206 CYS A O 1
ATOM 1469 N N . THR A 1 207 ? 83.002 26.942 -20.767 1.00 36.38 207 THR A N 1
ATOM 1470 C CA . THR A 1 207 ? 83.861 26.102 -21.594 1.00 36.38 207 THR A CA 1
ATOM 1471 C C . THR A 1 207 ? 84.250 24.738 -20.997 1.00 36.38 207 THR A C 1
ATOM 1473 O O . THR A 1 207 ? 84.700 24.673 -19.859 1.00 36.38 207 THR A O 1
ATOM 1476 N N . GLY A 1 208 ? 84.284 23.699 -21.844 1.00 34.19 208 GLY A N 1
ATOM 1477 C CA . GLY A 1 208 ? 85.454 22.802 -21.930 1.00 34.19 208 GLY A CA 1
ATOM 1478 C C . GLY A 1 208 ? 85.284 21.304 -21.586 1.00 34.19 208 GLY A C 1
ATOM 1479 O O . GLY A 1 208 ? 84.422 20.974 -20.790 1.00 34.19 208 GLY A O 1
ATOM 1480 N N . PRO A 1 209 ? 86.081 20.393 -22.200 1.00 50.19 209 PRO A N 1
ATOM 1481 C CA . PRO A 1 209 ? 85.594 19.153 -22.845 1.00 50.19 209 PRO A CA 1
ATOM 1482 C C . PRO A 1 209 ? 86.421 17.876 -22.446 1.00 50.19 209 PRO A C 1
ATOM 1484 O O . PRO A 1 209 ? 86.864 17.819 -21.304 1.00 50.19 209 PRO A O 1
ATOM 1487 N N . PRO A 1 210 ? 86.737 16.883 -23.324 1.00 57.88 210 PRO A N 1
ATOM 1488 C CA . PRO A 1 210 ? 85.919 15.744 -23.807 1.00 57.88 210 PRO A CA 1
ATOM 1489 C C . PRO A 1 210 ? 86.616 14.346 -23.707 1.00 57.88 210 PRO A C 1
ATOM 1491 O O . PRO A 1 210 ? 87.814 14.269 -23.464 1.00 57.88 210 PRO A O 1
ATOM 1494 N N . ALA A 1 211 ? 85.905 13.247 -24.027 1.00 38.62 211 ALA A N 1
ATOM 1495 C CA . ALA A 1 211 ? 86.433 11.992 -24.635 1.00 38.62 211 ALA A CA 1
ATOM 1496 C C . ALA A 1 211 ? 85.246 11.066 -25.020 1.00 38.62 211 ALA A C 1
ATOM 1498 O O . ALA A 1 211 ? 84.394 10.807 -24.177 1.00 38.62 211 ALA A O 1
ATOM 1499 N N . SER A 1 212 ? 84.944 10.788 -26.304 1.00 39.06 212 SER A N 1
ATOM 1500 C CA . SER A 1 212 ? 85.417 9.655 -27.153 1.00 39.06 212 SER A CA 1
ATOM 1501 C C . SER A 1 212 ? 85.233 8.267 -26.487 1.00 39.06 212 SER A C 1
ATOM 1503 O O . SER A 1 212 ? 85.579 8.093 -25.334 1.00 39.06 212 SER A O 1
ATOM 1505 N N . SER A 1 213 ? 84.693 7.192 -27.080 1.00 37.47 213 SER A N 1
ATOM 1506 C CA . SER A 1 213 ? 84.519 6.720 -28.466 1.00 37.47 213 SER A CA 1
ATOM 1507 C C . SER A 1 213 ? 83.503 5.538 -28.483 1.00 37.47 213 SER A C 1
ATOM 1509 O O . SER A 1 213 ? 83.311 4.892 -27.461 1.00 37.47 213 SER A O 1
ATOM 1511 N N . SER A 1 214 ? 82.673 5.382 -29.533 1.00 37.03 214 SER A N 1
ATOM 1512 C CA . SER A 1 214 ? 82.607 4.265 -30.529 1.00 37.03 214 SER A CA 1
ATOM 1513 C C . SER A 1 214 ? 82.749 2.826 -29.969 1.00 37.03 214 SER A C 1
ATOM 1515 O O . SER A 1 214 ? 83.626 2.601 -29.156 1.00 37.03 214 SER A O 1
ATOM 1517 N N . ARG A 1 215 ? 82.062 1.741 -30.369 1.00 36.81 215 ARG A N 1
ATOM 1518 C CA . ARG A 1 215 ? 81.424 1.268 -31.623 1.00 36.81 215 ARG A CA 1
ATOM 1519 C C . ARG A 1 215 ? 80.697 -0.056 -31.245 1.00 36.81 215 ARG A C 1
ATOM 1521 O O . ARG A 1 215 ? 81.250 -0.841 -30.494 1.00 36.81 215 ARG A O 1
ATOM 1528 N N . ARG A 1 216 ? 79.409 -0.250 -31.548 1.00 33.66 216 ARG A N 1
ATOM 1529 C CA . ARG A 1 216 ? 78.809 -1.052 -32.649 1.00 33.66 216 ARG A CA 1
ATOM 1530 C C . ARG A 1 216 ? 79.095 -2.580 -32.702 1.00 33.66 216 ARG A C 1
ATOM 1532 O O . ARG A 1 216 ? 80.209 -2.983 -32.998 1.00 33.66 216 ARG A O 1
ATOM 1539 N N . ALA A 1 217 ? 77.977 -3.328 -32.699 1.00 32.62 217 ALA A N 1
ATOM 1540 C CA . ALA A 1 217 ? 77.615 -4.515 -33.510 1.00 32.62 217 ALA A CA 1
ATOM 1541 C C . ALA A 1 217 ? 77.786 -5.954 -32.958 1.00 32.62 217 ALA A C 1
ATOM 1543 O O . ALA A 1 217 ? 78.866 -6.364 -32.560 1.00 32.62 217 ALA A O 1
ATOM 1544 N N . GLY A 1 218 ? 76.700 -6.736 -33.116 1.00 34.47 218 GLY A N 1
ATOM 1545 C CA . GLY A 1 218 ? 76.623 -8.210 -33.053 1.00 34.47 218 GLY A CA 1
ATOM 1546 C C . GLY A 1 218 ? 75.393 -8.686 -32.256 1.00 34.47 218 GLY A C 1
ATOM 1547 O O . GLY A 1 218 ? 75.488 -8.807 -31.050 1.00 34.47 218 GLY A O 1
ATOM 1548 N N . SER A 1 219 ? 74.153 -8.772 -32.763 1.00 36.12 219 SER A N 1
ATOM 1549 C CA . SER A 1 219 ? 73.586 -9.705 -33.760 1.00 36.12 219 SER A CA 1
ATOM 1550 C C . SER A 1 219 ? 73.845 -11.201 -33.483 1.00 36.12 219 SER A C 1
ATOM 1552 O O . SER A 1 219 ? 74.831 -11.726 -33.992 1.00 36.12 219 SER A O 1
ATOM 1554 N N . ARG A 1 220 ? 72.899 -11.911 -32.836 1.00 38.28 220 ARG A N 1
ATOM 1555 C CA . ARG A 1 220 ? 72.098 -13.026 -33.419 1.00 38.28 220 ARG A CA 1
ATOM 1556 C C . ARG A 1 220 ? 71.193 -13.730 -32.380 1.00 38.28 220 ARG A C 1
ATOM 1558 O O . ARG A 1 220 ? 71.594 -13.998 -31.258 1.00 38.28 220 ARG A O 1
ATOM 1565 N N . ASN A 1 221 ? 69.972 -13.994 -32.844 1.00 37.72 221 ASN A N 1
ATOM 1566 C CA . ASN A 1 221 ? 68.856 -14.829 -32.347 1.00 37.72 221 ASN A CA 1
ATOM 1567 C C . ASN A 1 221 ? 69.203 -16.348 -32.491 1.00 37.72 221 ASN A C 1
ATOM 1569 O O . ASN A 1 221 ? 70.304 -16.612 -32.980 1.00 37.72 221 ASN A O 1
ATOM 1573 N N . PRO A 1 222 ? 68.297 -17.358 -32.381 1.00 54.50 222 PRO A N 1
ATOM 1574 C CA . PRO A 1 222 ? 67.078 -17.619 -31.572 1.00 54.50 222 PRO A CA 1
ATOM 1575 C C . PRO A 1 222 ? 67.079 -19.035 -30.903 1.00 54.50 222 PRO A C 1
ATOM 1577 O O . PRO A 1 222 ? 67.860 -19.897 -31.288 1.00 54.50 222 PRO A O 1
ATOM 1580 N N . ASN A 1 223 ? 66.146 -19.329 -29.980 1.00 39.28 223 ASN A N 1
ATOM 1581 C CA . ASN A 1 223 ? 65.349 -20.589 -29.918 1.00 39.28 223 ASN A CA 1
ATOM 1582 C C . ASN A 1 223 ? 64.384 -20.546 -28.712 1.00 39.28 223 ASN A C 1
ATOM 1584 O O . ASN A 1 223 ? 64.799 -20.198 -27.614 1.00 39.28 223 ASN A O 1
ATOM 1588 N N . ALA A 1 224 ? 63.066 -20.661 -28.922 1.00 36.28 224 ALA A N 1
ATOM 1589 C CA . ALA A 1 224 ? 62.262 -21.895 -28.792 1.00 36.28 224 ALA A CA 1
ATOM 1590 C C . ALA A 1 224 ? 62.310 -22.477 -27.358 1.00 36.28 224 ALA A C 1
ATOM 1592 O O . ALA A 1 224 ? 63.372 -22.785 -26.845 1.00 36.28 224 ALA A O 1
ATOM 1593 N N . THR A 1 225 ? 61.213 -22.719 -26.637 1.00 47.88 225 THR A N 1
ATOM 1594 C CA . THR A 1 225 ? 60.044 -23.508 -27.048 1.00 47.88 225 THR A CA 1
ATOM 1595 C C . THR A 1 225 ? 58.929 -23.336 -26.006 1.00 47.88 225 THR A C 1
ATOM 1597 O O . THR A 1 225 ? 59.192 -23.259 -24.809 1.00 47.88 225 THR A O 1
ATOM 1600 N N . ALA A 1 226 ? 57.682 -23.319 -26.469 1.00 42.56 226 ALA A N 1
ATOM 1601 C CA . ALA A 1 226 ? 56.475 -23.472 -25.665 1.00 42.56 226 ALA A CA 1
ATOM 1602 C C . ALA A 1 226 ? 56.296 -24.917 -25.150 1.00 42.56 226 ALA A C 1
ATOM 1604 O O . ALA A 1 226 ? 56.653 -25.857 -25.855 1.00 42.56 226 ALA A O 1
ATOM 1605 N N . ARG A 1 227 ? 55.660 -25.088 -23.981 1.00 40.59 227 ARG A N 1
ATOM 1606 C CA . ARG A 1 227 ? 54.744 -26.200 -23.619 1.00 40.59 227 ARG A CA 1
ATOM 1607 C C . ARG A 1 227 ? 54.057 -25.833 -22.289 1.00 40.59 227 ARG A C 1
ATOM 1609 O O . ARG A 1 227 ? 54.744 -25.578 -21.311 1.00 40.59 227 ARG A O 1
ATOM 1616 N N . THR A 1 228 ? 52.778 -25.441 -22.290 1.00 44.62 228 THR A N 1
ATOM 1617 C CA . THR A 1 228 ? 51.567 -26.279 -22.084 1.00 44.62 228 THR A CA 1
ATOM 1618 C C . THR A 1 228 ? 51.619 -27.040 -20.747 1.00 44.62 228 THR A C 1
ATOM 1620 O O . THR A 1 228 ? 52.457 -27.915 -20.587 1.00 44.62 228 THR A O 1
ATOM 1623 N N . ARG A 1 229 ? 50.880 -26.595 -19.716 1.00 39.12 229 ARG A N 1
ATOM 1624 C CA . ARG A 1 229 ? 49.540 -27.096 -19.309 1.00 39.12 229 ARG A CA 1
ATOM 1625 C C . ARG A 1 229 ? 49.548 -28.609 -19.040 1.00 39.12 229 ARG A C 1
ATOM 1627 O O . ARG A 1 229 ? 49.695 -29.376 -19.985 1.00 39.12 229 ARG A O 1
ATOM 1634 N N . THR A 1 230 ? 49.323 -29.033 -17.800 1.00 51.94 230 THR A N 1
ATOM 1635 C CA . THR A 1 230 ? 48.049 -29.588 -17.292 1.00 51.94 230 THR A CA 1
ATOM 1636 C C . THR A 1 230 ? 48.123 -29.594 -15.771 1.00 51.94 230 THR A C 1
ATOM 1638 O O . THR A 1 230 ? 49.228 -29.874 -15.259 1.00 51.94 230 THR A O 1
#

Secondary structure (DSSP, 8-state):
---SSTTTT----EEEEEES-GGGEEEEEETTEEEEEEEE--SSS--EEEEEEPTT--HHHHHHHHHHHHTTSSPPEEGGGPPSEEEETTEEE-----SS-----EEEEEE-EEEEEEEETTTSTTTTT-TTTT-TTS---TTT-SS-EEEEEEEEEEEEEEETTEEEEEEEEEEEEEE-PPP-----------------------------------------------

Foldseek 3Di:
DDCDDPCHPHDFDKDKDKDQQQQQWFWWQDPQAIKIWGWADDPDPDIDIDIDGDPPRDPVNRVVVVVCCVVVVTPTDTRVRADAACRHDVDGHDDDDDPDDDHDMDMDIDTKDKDKDKDWCVVPVVVVVQPVQAAQAEADCVVVDVFRKGWDTKMKIKMWTADPVGIDIDMDIDIDIDGGHYHPDPCPPPPDDDDDDDDDDDDDDDDDYDDDDDDDDDDDDDDDDDDDDD

Sequence (230 aa):
MPEAGPWCGRELTGLTRSGAVLDRVGVAGTPAGRVTELKVLGDTATDVHLVLGEDGMTPGQVLGAAVEVLERRSPAVPGHALPYGEVGPGLSVVRKLSREPAPPTLHVLVPAFGLRADHDLTASPGVFGLTTARDRTRGHFPGISASPLAVGSAGQSVTARFGADGFHAAAVTAITAVAGAPPRRFDGGRRRSAPRSTGPSASSPCTGPPASSSRRAGSRNPNATARTRT